Protein AF-0000000080564132 (afdb_homodimer)

Nearest PDB structures (foldseek):
  2y43-assembly1_B  TM=7.444E-01  e=2.238E-03  Homo sapiens
  7l3l-assembly2_C  TM=7.162E-01  e=2.135E-02  Homo sapiens
  9f29-assembly1_B  TM=4.742E-01  e=4.035E-01  Pyrococcus abyssi GE5
  9f2a-assembly1_B  TM=4.318E-01  e=4.320E-01  Pyrococcus abyssi GE5
  6t8h-assembly1_B  TM=4.236E-01  e=2.554E+00  Pyrococcus abyssi

Solvent-accessible surface area (backbone atoms only — not comparable to full-atom values): 11212 Å² total; per-residue (Å²): 136,83,78,76,74,73,75,71,77,74,69,74,76,71,79,69,61,76,74,62,75,62,49,49,52,47,58,67,69,74,50,35,20,82,80,83,65,43,73,54,42,80,63,35,31,28,24,66,80,21,53,66,32,23,50,78,52,47,81,72,44,79,48,34,29,88,88,78,66,40,54,24,65,87,29,39,38,48,62,48,46,48,49,53,53,39,42,49,61,73,58,78,120,138,82,77,73,76,73,77,73,78,74,69,75,74,71,78,71,62,74,75,62,77,63,46,49,52,48,56,67,70,73,50,35,22,81,81,82,67,44,71,53,42,79,63,35,32,27,22,67,81,19,52,66,32,23,50,78,53,48,81,72,44,78,48,34,30,90,89,78,64,42,54,25,65,86,29,39,39,48,64,47,47,49,49,54,55,41,40,49,59,76,60,77,120

Organism: Arabidopsis lyrata subsp. lyrata (NCBI:txid81972)

InterPro domains:
  IPR001841 Zinc finger, RING-type [PS50089] (33-68)
  IPR013083 Zinc finger, RING/FYVE/PHD-type [G3DSA:3.30.40.10] (26-86)
  IPR044286 E3 ubiquitin-protein ligase SINA-like, plant [PTHR46632] (8-86)
  IPR049548 E3 ubiquitin-protein ligase Sina-like, RING finger [PF21362] (33-68)

Structure (mmCIF, N/CA/C/O backbone):
data_AF-0000000080564132-model_v1
#
loop_
_entity.id
_entity.type
_entity.pdbx_description
1 polymer 'RING-type domain-containing protein'
#
loop_
_atom_site.group_PDB
_atom_site.id
_atom_site.type_symbol
_atom_site.label_atom_id
_atom_site.label_alt_id
_atom_site.label_comp_id
_atom_site.label_asym_id
_atom_site.label_entity_id
_atom_site.label_seq_id
_atom_site.pdbx_PDB_ins_code
_atom_site.Cartn_x
_atom_site.Cartn_y
_atom_site.Cartn_z
_atom_site.occupancy
_atom_site.B_iso_or_equiv
_atom_site.auth_seq_id
_atom_site.auth_comp_id
_atom_site.auth_asym_id
_atom_site.auth_atom_id
_atom_site.pdbx_PDB_model_num
ATOM 1 N N . MET A 1 1 ? 58.438 16.844 -4.375 1 31.06 1 MET A N 1
ATOM 2 C CA . MET A 1 1 ? 57.156 17.406 -4.703 1 31.06 1 MET A CA 1
ATOM 3 C C . MET A 1 1 ? 56.062 16.328 -4.656 1 31.06 1 MET A C 1
ATOM 5 O O . MET A 1 1 ? 56 15.469 -5.535 1 31.06 1 MET A O 1
ATOM 9 N N . LYS A 1 2 ? 55.75 15.852 -3.424 1 33.22 2 LYS A N 1
ATOM 10 C CA . LYS A 1 2 ? 54.812 14.852 -2.93 1 33.22 2 LYS A CA 1
ATOM 11 C C . LYS A 1 2 ? 53.375 15.234 -3.281 1 33.22 2 LYS A C 1
ATOM 13 O O . LYS A 1 2 ? 52.906 16.312 -2.932 1 33.22 2 LYS A O 1
ATOM 18 N N . ARG A 1 3 ? 52.938 14.859 -4.523 1 31.8 3 ARG A N 1
ATOM 19 C CA . ARG A 1 3 ? 51.594 14.961 -5.027 1 31.8 3 ARG A CA 1
ATOM 20 C C . ARG A 1 3 ? 50.594 14.242 -4.109 1 31.8 3 ARG A C 1
ATOM 22 O O . ARG A 1 3 ? 50.625 13.008 -4.031 1 31.8 3 ARG A O 1
ATOM 29 N N . SER A 1 4 ? 50.438 14.688 -2.869 1 34.91 4 SER A N 1
ATOM 30 C CA . SER A 1 4 ? 49.344 14.188 -2.012 1 34.91 4 SER A CA 1
ATOM 31 C C . SER A 1 4 ? 48 14.281 -2.705 1 34.91 4 SER A C 1
ATOM 33 O O . SER A 1 4 ? 47.469 15.375 -2.885 1 34.91 4 SER A O 1
ATOM 35 N N . SER A 1 5 ? 47.844 13.594 -3.818 1 33.66 5 SER A N 1
ATOM 36 C CA . SER A 1 5 ? 46.531 13.508 -4.445 1 33.66 5 SER A CA 1
ATOM 37 C C . SER A 1 5 ? 45.469 13.055 -3.447 1 33.66 5 SER A C 1
ATOM 39 O O . SER A 1 5 ? 45.5 11.922 -2.963 1 33.66 5 SER A O 1
ATOM 41 N N . GLU A 1 6 ? 45.125 13.961 -2.537 1 33.22 6 GLU A N 1
ATOM 42 C CA . GLU A 1 6 ? 43.969 13.773 -1.664 1 33.22 6 GLU A CA 1
ATOM 43 C C . GLU A 1 6 ? 42.688 13.5 -2.475 1 33.22 6 GLU A C 1
ATOM 45 O O . GLU A 1 6 ? 42.25 14.352 -3.254 1 33.22 6 GLU A O 1
ATOM 50 N N . ASP A 1 7 ? 42.656 12.398 -3.133 1 37.44 7 ASP A N 1
ATOM 51 C CA . ASP A 1 7 ? 41.406 11.938 -3.744 1 37.44 7 ASP A CA 1
ATOM 52 C C . ASP A 1 7 ? 40.25 12.039 -2.762 1 37.44 7 ASP A C 1
ATOM 54 O O . ASP A 1 7 ? 40.219 11.352 -1.737 1 37.44 7 ASP A O 1
ATOM 58 N N . GLY A 1 8 ? 39.875 13.32 -2.445 1 31.91 8 GLY A N 1
ATOM 59 C CA . GLY A 1 8 ? 38.656 13.594 -1.683 1 31.91 8 GLY A CA 1
ATOM 60 C C . GLY A 1 8 ? 37.438 12.828 -2.191 1 31.91 8 GLY A C 1
ATOM 61 O O . GLY A 1 8 ? 37.062 12.992 -3.346 1 31.91 8 GLY A O 1
ATOM 62 N N . ASN A 1 9 ? 37.312 11.602 -1.873 1 36.25 9 ASN A N 1
ATOM 63 C CA . ASN A 1 9 ? 36.094 10.789 -2.012 1 36.25 9 ASN A CA 1
ATOM 64 C C . ASN A 1 9 ? 34.844 11.578 -1.628 1 36.25 9 ASN A C 1
ATOM 66 O O . ASN A 1 9 ? 34.656 11.914 -0.459 1 36.25 9 ASN A O 1
ATOM 70 N N . THR A 1 10 ? 34.5 12.609 -2.439 1 32.59 10 THR A N 1
ATOM 71 C CA . THR A 1 10 ? 33.281 13.375 -2.311 1 32.59 10 THR A CA 1
ATOM 72 C C . THR A 1 10 ? 32.062 12.438 -2.174 1 32.59 10 THR A C 1
ATOM 74 O O . THR A 1 10 ? 31.719 11.727 -3.117 1 32.59 10 THR A O 1
ATOM 77 N N . GLN A 1 11 ? 32 11.688 -1.114 1 34.09 11 GLN A N 1
ATOM 78 C CA . GLN A 1 11 ? 30.734 11.016 -0.837 1 34.09 11 GLN A CA 1
ATOM 79 C C . GLN A 1 11 ? 29.547 11.945 -1.083 1 34.09 11 GLN A C 1
ATOM 81 O O . GLN A 1 11 ? 29.578 13.117 -0.694 1 34.09 11 GLN A O 1
ATOM 86 N N . SER A 1 12 ? 28.922 11.922 -2.213 1 39.47 12 SER A N 1
ATOM 87 C CA . SER A 1 12 ? 27.703 12.656 -2.551 1 39.47 12 SER A CA 1
ATOM 88 C C . SER A 1 12 ? 26.812 12.836 -1.329 1 39.47 12 SER A C 1
ATOM 90 O O . SER A 1 12 ? 26.594 11.891 -0.563 1 39.47 12 SER A O 1
ATOM 92 N N . PRO A 1 13 ? 26.672 14 -0.624 1 35.44 13 PRO A N 1
ATOM 93 C CA . PRO A 1 13 ? 25.781 14.281 0.5 1 35.44 13 PRO A CA 1
ATOM 94 C C . PRO A 1 13 ? 24.406 13.633 0.336 1 35.44 13 PRO A C 1
ATOM 96 O O . PRO A 1 13 ? 23.812 13.695 -0.743 1 35.44 13 PRO A O 1
ATOM 99 N N . LYS A 1 14 ? 24.219 12.445 0.747 1 37.56 14 LYS A N 1
ATOM 100 C CA . LYS A 1 14 ? 22.812 12.055 0.927 1 37.56 14 LYS A CA 1
ATOM 101 C C . LYS A 1 14 ? 21.969 13.25 1.339 1 37.56 14 LYS A C 1
ATOM 103 O O . LYS A 1 14 ? 22.344 14.023 2.221 1 37.56 14 LYS A O 1
ATOM 108 N N . ARG A 1 15 ? 21.25 13.891 0.372 1 37.75 15 ARG A N 1
ATOM 109 C CA . ARG A 1 15 ? 20.328 14.984 0.67 1 37.75 15 ARG A CA 1
ATOM 110 C C . ARG A 1 15 ? 19.703 14.812 2.055 1 37.75 15 ARG A C 1
ATOM 112 O O . ARG A 1 15 ? 19 13.836 2.309 1 37.75 15 ARG A O 1
ATOM 119 N N . GLN A 1 16 ? 20.391 15.07 3.158 1 37.66 16 GLN A N 1
ATOM 120 C CA . GLN A 1 16 ? 19.75 15.266 4.457 1 37.66 16 GLN A CA 1
ATOM 121 C C . GLN A 1 16 ? 18.406 15.977 4.316 1 37.66 16 GLN A C 1
ATOM 123 O O . GLN A 1 16 ? 18.375 17.188 4.082 1 37.66 16 GLN A O 1
ATOM 128 N N . ARG A 1 17 ? 17.469 15.43 3.473 1 41.09 17 ARG A N 1
ATOM 129 C CA . ARG A 1 17 ? 16.172 16.078 3.615 1 41.09 17 ARG A CA 1
ATOM 130 C C . ARG A 1 17 ? 15.945 16.547 5.051 1 41.09 17 ARG A C 1
ATOM 132 O O . ARG A 1 17 ? 16.219 15.797 5.996 1 41.09 17 ARG A O 1
ATOM 139 N N . THR A 1 18 ? 16.469 17.719 5.445 1 42.16 18 THR A N 1
ATOM 140 C CA . THR A 1 18 ? 15.891 18.281 6.656 1 42.16 18 THR A CA 1
ATOM 141 C C . THR A 1 18 ? 14.477 17.75 6.879 1 42.16 18 THR A C 1
ATOM 143 O O . THR A 1 18 ? 13.57 18.031 6.098 1 42.16 18 THR A O 1
ATOM 146 N N . ARG A 1 19 ? 14.555 16.438 7.121 1 45 19 ARG A N 1
ATOM 147 C CA . ARG A 1 19 ? 13.305 15.695 7.297 1 45 19 ARG A CA 1
ATOM 148 C C . ARG A 1 19 ? 12.32 16.484 8.156 1 45 19 ARG A C 1
ATOM 150 O O . ARG A 1 19 ? 12.391 16.438 9.383 1 45 19 ARG A O 1
ATOM 157 N N . SER A 1 20 ? 12.344 17.844 7.934 1 42.12 20 SER A N 1
ATOM 158 C CA . SER A 1 20 ? 11.297 18.609 8.609 1 42.12 20 SER A CA 1
ATOM 159 C C . SER A 1 20 ? 9.953 17.906 8.523 1 42.12 20 SER A C 1
ATOM 161 O O . SER A 1 20 ? 9.672 17.203 7.543 1 42.12 20 SER A O 1
ATOM 163 N N . GLU A 1 21 ? 9.391 17.422 9.695 1 48.09 21 GLU A N 1
ATOM 164 C CA . GLU A 1 21 ? 8.031 16.953 9.93 1 48.09 21 GLU A CA 1
ATOM 165 C C . GLU A 1 21 ? 7.02 17.75 9.109 1 48.09 21 GLU A C 1
ATOM 167 O O . GLU A 1 21 ? 6.469 18.75 9.586 1 48.09 21 GLU A O 1
ATOM 172 N N . THR A 1 22 ? 7.469 18.438 8.07 1 47.97 22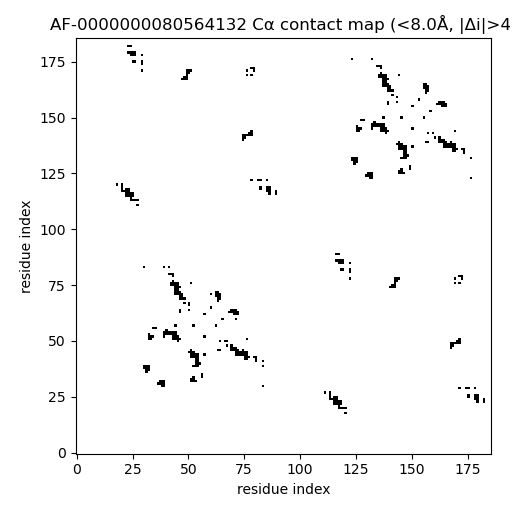 THR A N 1
ATOM 173 C CA . THR A 1 22 ? 6.355 19.172 7.469 1 47.97 22 THR A CA 1
ATOM 174 C C . THR A 1 22 ? 5.211 18.234 7.121 1 47.97 22 THR A C 1
ATOM 176 O O . THR A 1 22 ? 5.441 17.094 6.688 1 47.97 22 THR A O 1
ATOM 179 N N . GLY A 1 23 ? 4.344 18.203 8.125 1 51.06 23 GLY A N 1
ATOM 180 C CA . GLY A 1 23 ? 3.066 17.516 8 1 51.06 23 GLY A CA 1
ATOM 181 C C . GLY A 1 23 ? 2.453 17.656 6.617 1 51.06 23 GLY A C 1
ATOM 182 O O . GLY A 1 23 ? 2.246 18.766 6.125 1 51.06 23 GLY A O 1
ATOM 183 N N . THR A 1 24 ? 2.947 16.859 5.582 1 60.47 24 THR A N 1
ATOM 184 C CA . THR A 1 24 ? 2.195 16.828 4.332 1 60.47 24 THR A CA 1
ATOM 185 C C . THR A 1 24 ? 0.717 16.562 4.594 1 60.47 24 THR A C 1
ATOM 187 O O . THR A 1 24 ? 0.364 15.969 5.621 1 60.47 24 THR A O 1
ATOM 190 N N . LEU A 1 25 ? -0.024 17.391 4.086 1 72.75 25 LEU A N 1
ATOM 191 C CA . LEU A 1 25 ? -1.472 17.25 4.188 1 72.75 25 LEU A CA 1
ATOM 192 C C . LEU A 1 25 ? -1.935 15.961 3.5 1 72.75 25 LEU A C 1
ATOM 194 O O . LEU A 1 25 ? -1.596 15.719 2.34 1 72.75 25 LEU A O 1
ATOM 198 N N . LEU A 1 26 ? -2.188 14.969 4.188 1 81.19 26 LEU A N 1
ATOM 199 C CA . LEU A 1 26 ? -2.73 13.719 3.664 1 81.19 26 LEU A CA 1
ATOM 200 C C . LEU A 1 26 ? -4.254 13.742 3.678 1 81.19 26 LEU A C 1
ATOM 202 O O . LEU A 1 26 ? -4.863 14.227 4.633 1 81.19 26 LEU A O 1
ATOM 206 N N . ASP A 1 27 ? -4.832 13.508 2.527 1 85.44 27 ASP A N 1
ATOM 207 C CA . ASP A 1 27 ? -6.27 13.258 2.514 1 85.44 27 ASP A CA 1
ATOM 208 C C . ASP A 1 27 ? -6.625 12.047 3.373 1 85.44 27 ASP A C 1
ATOM 210 O O . ASP A 1 27 ? -6.258 10.914 3.045 1 85.44 27 ASP A O 1
ATOM 214 N N . LEU A 1 28 ? -7.336 12.258 4.301 1 86.5 28 LEU A N 1
ATOM 215 C CA . LEU A 1 28 ? -7.645 11.219 5.273 1 86.5 28 LEU A CA 1
ATOM 216 C C . LEU A 1 28 ? -8.469 10.102 4.641 1 86.5 28 LEU A C 1
ATOM 218 O O . LEU A 1 28 ? -8.477 8.977 5.129 1 86.5 28 LEU A O 1
ATOM 222 N N . ASP A 1 29 ? -9.094 10.391 3.506 1 92.25 29 ASP A N 1
ATOM 223 C CA . ASP A 1 29 ? -9.922 9.398 2.828 1 92.25 29 ASP A CA 1
ATOM 224 C C . ASP A 1 29 ? -9.078 8.219 2.342 1 92.25 29 ASP A C 1
ATOM 226 O O . ASP A 1 29 ? -9.594 7.113 2.162 1 92.25 29 ASP A O 1
ATOM 230 N N . VAL A 1 30 ? -7.883 8.477 2.127 1 94.88 30 VAL A N 1
ATOM 231 C CA . VAL A 1 30 ? -7.012 7.422 1.62 1 94.88 30 VAL A CA 1
ATOM 232 C C . VAL A 1 30 ? -6.766 6.387 2.717 1 94.88 30 VAL A C 1
ATOM 234 O O . VAL A 1 30 ? -6.301 5.277 2.439 1 94.88 30 VAL A O 1
ATOM 237 N N . LEU A 1 31 ? -7.105 6.773 3.959 1 94.81 31 LEU A N 1
ATOM 238 C CA . LEU A 1 31 ? -6.852 5.891 5.094 1 94.81 31 LEU A CA 1
ATOM 239 C C . LEU A 1 31 ? -8.102 5.105 5.465 1 94.81 31 LEU A C 1
ATOM 241 O O . LEU A 1 31 ? -8.117 4.391 6.469 1 94.81 31 LEU A O 1
ATOM 245 N N . ASP A 1 32 ? -9.156 5.23 4.66 1 97 32 ASP A N 1
ATOM 246 C CA . ASP A 1 32 ? -10.391 4.5 4.922 1 97 32 ASP A CA 1
ATOM 247 C C . ASP A 1 32 ? -10.484 3.25 4.051 1 97 32 ASP A C 1
ATOM 249 O O . ASP A 1 32 ? -10.016 3.246 2.91 1 97 32 ASP A O 1
ATOM 253 N N . CYS A 1 33 ? -11.078 2.201 4.629 1 98.31 33 CYS A N 1
ATOM 254 C CA . CYS A 1 33 ? -11.359 0.978 3.889 1 98.31 33 CYS A CA 1
ATOM 255 C C . CYS A 1 33 ? -12.398 1.226 2.803 1 98.31 33 CYS A C 1
ATOM 257 O O . CYS A 1 33 ? -13.477 1.752 3.08 1 98.31 33 CYS A O 1
ATOM 259 N N . PRO A 1 34 ? -12.125 0.818 1.623 1 98 34 PRO A N 1
ATOM 260 C CA . PRO A 1 34 ? -13.07 1.051 0.53 1 98 34 PRO A CA 1
ATOM 261 C C . PRO A 1 34 ? -14.273 0.115 0.585 1 98 34 PRO A C 1
ATOM 263 O O . PRO A 1 34 ? -15.234 0.294 -0.168 1 98 34 PRO A O 1
ATOM 266 N N . ILE A 1 35 ? -14.273 -0.788 1.386 1 98.19 35 ILE A N 1
ATOM 267 C CA . ILE A 1 35 ? -15.344 -1.778 1.454 1 98.19 35 ILE A CA 1
ATOM 268 C C . ILE A 1 35 ? -16.344 -1.377 2.529 1 98.19 35 ILE A C 1
ATOM 270 O O . ILE A 1 35 ? -17.547 -1.29 2.262 1 98.19 35 ILE A O 1
ATOM 274 N N . CYS A 1 36 ? -15.898 -1.112 3.762 1 97.88 36 CYS A N 1
ATOM 275 C CA . CYS A 1 36 ? -16.797 -0.827 4.871 1 97.88 36 CYS A CA 1
ATOM 276 C C . CYS A 1 36 ? -16.828 0.665 5.18 1 97.88 36 CYS A C 1
ATOM 278 O O . CYS A 1 36 ? -17.656 1.122 5.973 1 97.88 36 CYS A O 1
ATOM 280 N N . TYR A 1 37 ? -15.875 1.442 4.664 1 96.06 37 TYR A N 1
ATOM 281 C CA . TYR A 1 37 ? -15.797 2.896 4.754 1 96.06 37 TYR A CA 1
ATOM 282 C C . TYR A 1 37 ? -15.391 3.336 6.156 1 96.06 37 TYR A C 1
ATOM 284 O O . TYR A 1 37 ? -15.531 4.508 6.512 1 96.06 37 TYR A O 1
ATOM 292 N N . GLU A 1 38 ? -14.914 2.439 6.957 1 96.81 38 GLU A N 1
ATOM 293 C CA . GLU A 1 38 ? -14.289 2.746 8.242 1 96.81 38 GLU A CA 1
ATOM 294 C C . GLU A 1 38 ? -12.789 2.939 8.086 1 96.81 38 GLU A C 1
ATOM 296 O O . GLU A 1 38 ? -12.203 2.553 7.074 1 96.81 38 GLU A O 1
ATOM 301 N N . PRO A 1 39 ? -12.125 3.584 9.109 1 95.69 39 PRO A N 1
ATOM 302 C CA . PRO A 1 39 ? -10.664 3.652 9.055 1 95.69 39 PRO A CA 1
ATOM 303 C C . PRO A 1 39 ? -10.008 2.277 8.906 1 95.69 39 PRO A C 1
ATOM 305 O O . PRO A 1 39 ? -10.422 1.326 9.578 1 95.69 39 PRO A O 1
ATOM 308 N N . LEU A 1 40 ? -9.094 2.234 7.996 1 97.44 40 LEU A N 1
ATOM 309 C CA . LEU A 1 40 ? -8.359 0.987 7.801 1 97.44 40 LEU A CA 1
ATOM 310 C C . LEU A 1 40 ? -7.742 0.511 9.109 1 97.44 40 LEU A C 1
ATOM 312 O O . LEU A 1 40 ? -7.203 1.314 9.875 1 97.44 40 LEU A O 1
ATOM 316 N N . THR A 1 41 ? -7.887 -0.843 9.391 1 97.25 41 THR A N 1
ATOM 317 C CA . THR A 1 41 ? -7.211 -1.467 10.516 1 97.25 41 THR A CA 1
ATOM 318 C C . THR A 1 41 ? -6.293 -2.592 10.047 1 97.25 41 THR A C 1
ATOM 320 O O . THR A 1 41 ? -6.637 -3.334 9.125 1 97.25 41 THR A O 1
ATOM 323 N N . ILE A 1 42 ? -5.191 -2.629 10.602 1 97.69 42 ILE A N 1
ATOM 324 C CA . ILE A 1 42 ? -4.199 -3.641 10.242 1 97.69 42 ILE A CA 1
ATOM 325 C C . ILE A 1 42 ? -4.582 -4.98 10.867 1 97.69 42 ILE A C 1
ATOM 327 O O . ILE A 1 42 ? -5.129 -5.023 11.969 1 97.69 42 ILE A O 1
ATOM 331 N N . PRO A 1 43 ? -4.211 -6.094 10.18 1 98.5 43 PRO A N 1
ATOM 332 C CA . PRO A 1 43 ? -3.5 -6.211 8.906 1 98.5 43 PRO A CA 1
ATOM 333 C C . PRO A 1 43 ? -4.379 -5.867 7.707 1 98.5 43 PRO A C 1
ATOM 335 O O . PRO A 1 43 ? -5.605 -5.973 7.789 1 98.5 43 PRO A O 1
ATOM 338 N N . LEU A 1 44 ? -3.707 -5.348 6.645 1 98.81 44 LEU A N 1
ATOM 339 C CA . LEU A 1 44 ? -4.359 -5.074 5.371 1 98.81 44 LEU A CA 1
ATOM 340 C C . LEU A 1 44 ? -4.039 -6.164 4.352 1 98.81 44 LEU A C 1
ATOM 342 O O . LEU A 1 44 ? -2.896 -6.621 4.266 1 98.81 44 LEU A O 1
ATOM 346 N N . PHE A 1 45 ? -4.992 -6.523 3.594 1 98.69 45 PHE A N 1
ATOM 347 C CA . PHE A 1 45 ? -4.832 -7.547 2.57 1 98.69 45 PHE A CA 1
ATOM 348 C C . PHE A 1 45 ? -5.09 -6.973 1.183 1 98.69 45 PHE A C 1
ATOM 350 O O . PHE A 1 45 ? -5.93 -6.086 1.02 1 98.69 45 PHE A O 1
ATOM 357 N N . GLN A 1 46 ? -4.387 -7.512 0.233 1 98.62 46 GLN A N 1
ATOM 358 C CA . GLN A 1 46 ? -4.418 -6.949 -1.112 1 98.62 46 GLN A CA 1
ATOM 359 C C . GLN A 1 46 ? -4.66 -8.031 -2.158 1 98.62 46 GLN A C 1
ATOM 361 O O . GLN A 1 46 ? -4.07 -9.109 -2.092 1 98.62 46 GLN A O 1
ATOM 366 N N . CYS A 1 47 ? -5.512 -7.719 -3.086 1 98.12 47 CYS A N 1
ATOM 367 C CA . CYS A 1 47 ? -5.762 -8.648 -4.18 1 98.12 47 CYS A CA 1
ATOM 368 C C . CYS A 1 47 ? -4.684 -8.539 -5.25 1 98.12 47 CYS A C 1
ATOM 370 O O . CYS A 1 47 ? -3.812 -7.668 -5.172 1 98.12 47 CYS A O 1
ATOM 372 N N . ASP A 1 48 ? -4.785 -9.352 -6.234 1 97.31 48 ASP A N 1
ATOM 373 C CA . ASP A 1 48 ? -3.76 -9.438 -7.27 1 97.31 48 ASP A CA 1
ATOM 374 C C . ASP A 1 48 ? -3.814 -8.227 -8.195 1 97.31 48 ASP A C 1
ATOM 376 O O . ASP A 1 48 ? -2.895 -8 -8.984 1 97.31 48 ASP A O 1
ATOM 380 N N . ASN A 1 49 ? -4.84 -7.445 -8.07 1 97.56 49 ASN A N 1
ATOM 381 C CA . ASN A 1 49 ? -4.945 -6.234 -8.883 1 97.56 49 ASN A CA 1
ATOM 382 C C . ASN A 1 49 ? -4.641 -4.984 -8.055 1 97.56 49 ASN A C 1
ATOM 384 O O . ASN A 1 49 ? -4.754 -3.865 -8.555 1 97.56 49 ASN A O 1
ATOM 388 N N . GLY A 1 50 ? -4.371 -5.152 -6.766 1 98.12 50 GLY A N 1
ATOM 389 C CA . GLY A 1 50 ? -3.869 -4.039 -5.977 1 98.12 50 GLY A CA 1
ATOM 390 C C . GLY A 1 50 ? -4.914 -3.443 -5.051 1 98.12 50 GLY A C 1
ATOM 391 O O . GLY A 1 50 ? -4.617 -2.537 -4.27 1 98.12 50 GLY A O 1
ATOM 392 N N . HIS A 1 51 ? -6.152 -3.967 -4.969 1 98.5 51 HIS A N 1
ATOM 393 C CA . HIS A 1 51 ? -7.18 -3.449 -4.074 1 98.5 51 HIS A CA 1
ATOM 394 C C . HIS A 1 51 ? -6.996 -3.979 -2.656 1 98.5 51 HIS A C 1
ATOM 396 O O . HIS A 1 51 ? -6.52 -5.102 -2.465 1 98.5 51 HIS A O 1
ATOM 402 N N . VAL A 1 52 ? -7.438 -3.156 -1.691 1 98.75 52 VAL A N 1
ATOM 403 C CA . VAL A 1 52 ? -7.133 -3.562 -0.323 1 98.75 52 VAL A CA 1
ATOM 404 C C . VAL A 1 52 ? -8.43 -3.789 0.448 1 98.75 52 VAL A C 1
ATOM 406 O O . VAL A 1 52 ? -9.484 -3.268 0.072 1 98.75 52 VAL A O 1
ATOM 409 N N . ALA A 1 53 ? -8.336 -4.578 1.44 1 98.69 53 ALA A N 1
ATOM 410 C CA . ALA A 1 53 ? -9.367 -4.816 2.451 1 98.69 53 ALA A CA 1
ATOM 411 C C . ALA A 1 53 ? -8.773 -4.758 3.857 1 98.69 53 ALA A C 1
ATOM 413 O O . ALA A 1 53 ? -7.668 -5.25 4.094 1 98.69 53 ALA A O 1
ATOM 414 N N . CYS A 1 54 ? -9.539 -4.164 4.711 1 98.38 54 CYS A N 1
ATOM 415 C CA . CYS A 1 54 ? -9.102 -4.109 6.102 1 98.38 54 CYS A CA 1
ATOM 416 C C . CYS A 1 54 ? -9.305 -5.453 6.789 1 98.38 54 CYS A C 1
ATOM 418 O O . CYS A 1 54 ? -9.875 -6.375 6.203 1 98.38 54 CYS A O 1
ATOM 420 N N . ARG A 1 55 ? -8.805 -5.441 7.996 1 98.19 55 ARG A N 1
ATOM 421 C CA . ARG A 1 55 ? -8.805 -6.652 8.812 1 98.19 55 ARG A CA 1
ATOM 422 C C . ARG A 1 55 ? -10.227 -7.18 9.008 1 98.19 55 ARG A C 1
ATOM 424 O O . ARG A 1 55 ? -10.438 -8.391 9.07 1 98.19 55 ARG A O 1
ATOM 431 N N . PHE A 1 56 ? -11.227 -6.348 9.039 1 98.19 56 PHE A N 1
ATOM 432 C CA . PHE A 1 56 ? -12.594 -6.754 9.336 1 98.19 56 PHE A CA 1
ATOM 433 C C . PHE A 1 56 ? -13.312 -7.195 8.062 1 98.19 56 PHE A C 1
ATOM 435 O O . PHE A 1 56 ? -14.133 -8.117 8.102 1 98.19 56 PHE A O 1
ATOM 442 N N . CYS A 1 57 ? -13.023 -6.648 6.977 1 98.5 57 CYS A N 1
ATOM 443 C CA . CYS A 1 57 ? -13.711 -6.941 5.723 1 98.5 57 CYS A CA 1
ATOM 444 C C . CYS A 1 57 ? -13.125 -8.188 5.062 1 98.5 57 CYS A C 1
ATOM 446 O O . CYS A 1 57 ? -13.859 -8.961 4.441 1 98.5 57 CYS A O 1
ATOM 448 N N . TRP A 1 58 ? -11.844 -8.445 5.172 1 98.56 58 TRP A N 1
ATOM 449 C CA . TRP A 1 58 ? -11.125 -9.492 4.453 1 98.56 58 TRP A CA 1
ATOM 450 C C . TRP A 1 58 ? -11.766 -10.852 4.699 1 98.56 58 TRP A C 1
ATOM 452 O O . TRP A 1 58 ? -12.023 -11.602 3.758 1 98.56 58 TRP A O 1
ATOM 462 N N . PRO A 1 59 ? -12.078 -11.234 5.969 1 98.25 59 PRO A N 1
ATOM 463 C CA . PRO A 1 59 ? -12.641 -12.57 6.207 1 98.25 59 PRO A CA 1
ATOM 464 C C . PRO A 1 59 ? -14.008 -12.75 5.555 1 98.25 59 PRO A C 1
ATOM 466 O O . PRO A 1 59 ? -14.469 -13.883 5.391 1 98.25 59 PRO A O 1
ATOM 469 N N . LYS A 1 60 ? -14.648 -11.719 5.133 1 98 60 LYS A N 1
ATOM 470 C CA . LYS A 1 60 ? -16 -11.781 4.605 1 98 60 LYS A CA 1
ATOM 471 C C . LYS A 1 60 ? -16 -11.906 3.086 1 98 60 LYS A C 1
ATOM 473 O O . LYS A 1 60 ? -17.047 -12.125 2.473 1 98 60 LYS A O 1
ATOM 478 N N . LEU A 1 61 ? -14.914 -11.773 2.365 1 97.5 61 LEU A N 1
ATOM 479 C CA . LEU A 1 61 ? -14.82 -11.617 0.918 1 97.5 61 LEU A CA 1
ATOM 480 C C . LEU A 1 61 ? -14.828 -12.969 0.224 1 97.5 61 LEU A C 1
ATOM 482 O O . LEU A 1 61 ? -15.102 -13.062 -0.976 1 97.5 61 LEU A O 1
ATOM 486 N N . GLY A 1 62 ? -14.625 -14.039 0.859 1 94.31 62 GLY A N 1
ATOM 487 C CA . GLY A 1 62 ? -14.594 -15.344 0.222 1 94.31 62 GLY A CA 1
ATOM 488 C C . GLY A 1 62 ? -13.453 -15.492 -0.77 1 94.31 62 GLY A C 1
ATOM 489 O O . GLY A 1 62 ? -13.625 -16.078 -1.84 1 94.31 62 GLY A O 1
ATOM 490 N N . LYS A 1 63 ? -12.336 -14.766 -0.581 1 95.25 63 LYS A N 1
ATOM 491 C CA . LYS A 1 63 ? -11.094 -14.867 -1.343 1 95.25 63 LYS A CA 1
ATOM 492 C C . LYS A 1 63 ? -11.211 -14.148 -2.684 1 95.25 63 LYS A C 1
ATOM 494 O O . LYS A 1 63 ? -10.359 -14.312 -3.561 1 95.25 63 LYS A O 1
ATOM 499 N N . LYS A 1 64 ? -12.281 -13.453 -2.854 1 98 64 LYS A N 1
ATOM 500 C CA . LYS A 1 64 ? -12.484 -12.703 -4.09 1 98 64 LYS A CA 1
ATOM 501 C C . LYS A 1 64 ? -12.641 -11.211 -3.814 1 98 64 LYS A C 1
ATOM 503 O O . LYS A 1 64 ? -13.398 -10.812 -2.93 1 98 64 LYS A O 1
ATOM 508 N N . CYS A 1 65 ? -11.875 -10.445 -4.52 1 98.38 65 CYS A N 1
ATOM 509 C CA . CYS A 1 65 ? -11.945 -9 -4.383 1 98.38 65 CYS A CA 1
ATOM 510 C C . CYS A 1 65 ? -13.234 -8.453 -4.988 1 98.38 65 CYS A C 1
ATOM 512 O O . CYS A 1 65 ? -13.523 -8.688 -6.164 1 98.38 65 CYS A O 1
ATOM 514 N N . PRO A 1 66 ? -14.031 -7.723 -4.262 1 97.94 66 PRO A N 1
ATOM 515 C CA . PRO A 1 66 ? -15.289 -7.207 -4.801 1 97.94 66 PRO A CA 1
ATOM 516 C C . PRO A 1 66 ? -15.078 -6.129 -5.859 1 97.94 66 PRO A C 1
ATOM 518 O O . PRO A 1 66 ? -15.969 -5.8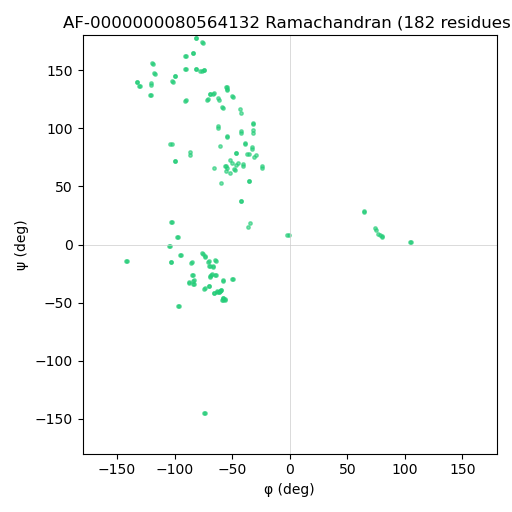83 -6.68 1 97.94 66 PRO A O 1
ATOM 521 N N . ALA A 1 67 ? -13.844 -5.52 -5.891 1 98 67 ALA A N 1
ATOM 522 C CA . ALA A 1 67 ? -13.609 -4.398 -6.797 1 98 67 ALA A CA 1
ATOM 523 C C . ALA A 1 67 ? -13.227 -4.891 -8.188 1 98 67 ALA A C 1
ATOM 525 O O . ALA A 1 67 ? -13.516 -4.227 -9.188 1 98 67 ALA A O 1
ATOM 526 N N . CYS A 1 68 ? -12.633 -6.105 -8.336 1 97.94 68 CYS A N 1
ATOM 527 C CA . CYS A 1 68 ? -12.07 -6.508 -9.617 1 97.94 68 CYS A CA 1
ATOM 528 C C . CYS A 1 68 ? -12.32 -7.988 -9.883 1 97.94 68 CYS A C 1
ATOM 530 O O . CYS A 1 68 ? -11.984 -8.5 -10.961 1 97.94 68 CYS A O 1
ATOM 532 N N . VAL A 1 69 ? -12.711 -8.719 -8.898 1 98.06 69 VAL A N 1
ATOM 533 C CA . VAL A 1 69 ? -13.148 -10.109 -8.945 1 98.06 69 VAL A CA 1
ATOM 534 C C . VAL A 1 69 ? -11.93 -11.031 -9 1 98.06 69 VAL A C 1
ATOM 536 O O . VAL A 1 69 ? -12.07 -12.25 -9.141 1 98.06 69 VAL A O 1
ATOM 539 N N . LEU A 1 70 ? -10.719 -10.586 -8.875 1 97.81 70 LEU A N 1
ATOM 540 C CA . LEU A 1 70 ? -9.508 -11.391 -8.812 1 97.81 70 LEU A CA 1
ATOM 541 C C . LEU A 1 70 ? -9.258 -11.891 -7.391 1 97.81 70 LEU A C 1
ATOM 543 O O . LEU A 1 70 ? -9.859 -11.391 -6.438 1 97.81 70 LEU A O 1
ATOM 547 N N . PRO A 1 71 ? -8.383 -12.883 -7.246 1 97.25 71 PRO A N 1
ATOM 548 C CA . PRO A 1 71 ? -8.117 -13.445 -5.918 1 97.25 71 PRO A CA 1
ATOM 549 C C . PRO A 1 71 ? -7.539 -12.414 -4.949 1 97.25 71 PRO A C 1
ATOM 551 O O . PRO A 1 71 ? -6.648 -11.648 -5.316 1 97.25 71 PRO A O 1
ATOM 554 N N . ILE A 1 72 ? -8.289 -12.336 -3.846 1 97.12 72 ILE A N 1
ATOM 555 C CA . ILE A 1 72 ? -7.695 -11.656 -2.701 1 97.12 72 ILE A CA 1
ATOM 556 C C . ILE A 1 72 ? -7.199 -12.688 -1.688 1 97.12 72 ILE A C 1
ATOM 558 O O . ILE A 1 72 ? -8 -13.344 -1.02 1 97.12 72 ILE A O 1
ATOM 562 N N . GLY A 1 73 ? -6.008 -13.188 -1.812 1 94.19 73 GLY A N 1
ATOM 563 C CA . GLY A 1 73 ? -5.391 -14.133 -0.896 1 94.19 73 GLY A CA 1
ATOM 564 C C . GLY A 1 73 ? -4.965 -13.5 0.417 1 94.19 73 GLY A C 1
ATOM 565 O O . GLY A 1 73 ? -5.711 -12.719 1.003 1 94.19 73 GLY A O 1
ATOM 566 N N . ASN A 1 74 ? -3.873 -13.984 0.937 1 95.56 74 ASN A N 1
ATOM 567 C CA . ASN A 1 74 ? -3.359 -13.523 2.219 1 95.56 74 ASN A CA 1
ATOM 568 C C . ASN A 1 74 ? -2.176 -12.57 2.037 1 95.56 74 ASN A C 1
ATOM 570 O O . ASN A 1 74 ? -1.399 -12.359 2.969 1 95.56 74 ASN A O 1
ATOM 574 N N . LYS A 1 75 ? -2.029 -12 0.882 1 97.06 75 LYS A N 1
ATOM 575 C CA . LYS A 1 75 ? -0.956 -11.039 0.655 1 97.06 75 LYS A CA 1
ATOM 576 C C . LYS A 1 75 ? -1.205 -9.75 1.423 1 97.06 75 LYS A C 1
ATOM 578 O O . LYS A 1 75 ? -2.297 -9.18 1.354 1 97.06 75 LYS A O 1
ATOM 583 N N . ARG A 1 76 ? -0.229 -9.352 2.121 1 97.94 76 ARG A N 1
ATOM 584 C CA . ARG A 1 76 ? -0.364 -8.164 2.955 1 97.94 76 ARG A CA 1
ATOM 585 C C . ARG A 1 76 ? 0.03 -6.906 2.186 1 97.94 76 ARG A C 1
ATOM 587 O O . ARG A 1 76 ? 0.861 -6.965 1.277 1 97.94 76 ARG A O 1
ATOM 594 N N . CYS A 1 77 ? -0.535 -5.777 2.512 1 98.56 77 CYS A N 1
ATOM 595 C CA . CYS A 1 77 ? -0.128 -4.469 2.016 1 98.56 77 CYS A CA 1
ATOM 596 C C . CYS A 1 77 ? 0.746 -3.746 3.035 1 98.56 77 CYS A C 1
ATOM 598 O O . CYS A 1 77 ? 0.312 -2.771 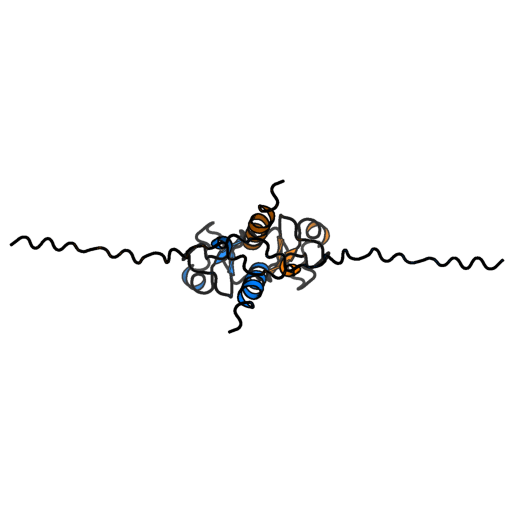3.65 1 98.56 77 CYS A O 1
ATOM 600 N N . ILE A 1 78 ? 1.942 -4.219 3.17 1 98.56 78 ILE A N 1
ATOM 601 C CA . ILE A 1 78 ? 2.865 -3.811 4.223 1 98.56 78 ILE A CA 1
ATOM 602 C C . ILE A 1 78 ? 3.141 -2.312 4.113 1 98.56 78 ILE A C 1
ATOM 604 O O . ILE A 1 78 ? 3.217 -1.614 5.125 1 98.56 78 ILE A O 1
ATOM 608 N N . ALA A 1 79 ? 3.285 -1.873 2.854 1 98.44 79 ALA A N 1
ATOM 609 C CA . ALA A 1 79 ? 3.574 -0.455 2.654 1 98.44 79 ALA A CA 1
ATOM 610 C C . ALA A 1 79 ? 2.484 0.418 3.268 1 98.44 79 ALA A C 1
ATOM 612 O O . ALA A 1 79 ? 2.775 1.351 4.02 1 98.44 79 ALA A O 1
ATOM 613 N N . MET A 1 80 ? 1.247 0.088 3.043 1 98.06 80 MET A N 1
ATOM 614 C CA . MET A 1 80 ? 0.131 0.856 3.586 1 98.06 80 MET A CA 1
ATOM 615 C C . MET A 1 80 ? 0.034 0.681 5.098 1 98.06 80 MET A C 1
ATOM 617 O O . MET A 1 80 ? -0.309 1.622 5.816 1 98.06 80 MET A O 1
ATOM 621 N N . GLU A 1 81 ? 0.333 -0.471 5.57 1 97.81 81 GLU A N 1
ATOM 622 C CA . GLU A 1 81 ? 0.36 -0.69 7.016 1 97.81 81 GLU A CA 1
ATOM 623 C C . GLU A 1 81 ? 1.373 0.227 7.695 1 97.81 81 GLU A C 1
ATOM 625 O O . GLU A 1 81 ? 1.127 0.727 8.797 1 97.81 81 GLU A O 1
ATOM 630 N N . SER A 1 82 ? 2.494 0.413 7.059 1 96.56 82 SER A N 1
ATOM 631 C CA . SER A 1 82 ? 3.512 1.299 7.617 1 96.56 82 SER A CA 1
ATOM 632 C C . SER A 1 82 ? 3.006 2.734 7.707 1 96.56 82 SER A C 1
ATOM 634 O O . SER A 1 82 ? 3.328 3.453 8.656 1 96.56 82 SER A O 1
ATOM 636 N N . VAL A 1 83 ? 2.309 3.113 6.691 1 94.88 83 VAL A N 1
ATOM 637 C CA . VAL A 1 83 ? 1.705 4.441 6.699 1 94.88 83 VAL A CA 1
ATOM 638 C C . VAL A 1 83 ? 0.774 4.574 7.902 1 94.88 83 VAL A C 1
ATOM 640 O O . VAL A 1 83 ? 0.851 5.555 8.648 1 94.88 83 VAL A O 1
ATOM 643 N N . LEU A 1 84 ? -0.081 3.605 8.125 1 94.38 84 LEU A N 1
ATOM 644 C CA . LEU A 1 84 ? -1.044 3.633 9.227 1 94.38 84 LEU A CA 1
ATOM 645 C C . LEU A 1 84 ? -0.333 3.688 10.57 1 94.38 84 LEU A C 1
ATOM 647 O O . LEU A 1 84 ? -0.74 4.434 11.461 1 94.38 84 LEU A O 1
ATOM 651 N N . LYS A 1 85 ? 0.709 2.973 10.719 1 92.94 85 LYS A N 1
ATOM 652 C CA . LYS A 1 85 ? 1.476 2.953 11.961 1 92.94 85 LYS A CA 1
ATOM 653 C C . LYS A 1 85 ? 2.127 4.309 12.227 1 92.94 85 LYS A C 1
ATOM 655 O O . LYS A 1 85 ? 2.188 4.762 13.375 1 92.94 85 LYS A O 1
ATOM 660 N N . SER A 1 86 ? 2.645 4.871 11.172 1 89.75 86 SER A N 1
ATOM 661 C CA . SER A 1 86 ? 3.332 6.152 11.289 1 89.75 86 SER A CA 1
ATOM 662 C C . SER A 1 86 ? 2.354 7.277 11.609 1 89.75 86 SER A C 1
ATOM 664 O O . SER A 1 86 ? 2.725 8.273 12.242 1 89.75 86 SER A O 1
ATOM 666 N N . SER A 1 87 ? 1.147 7.113 11.188 1 84.12 87 SER A N 1
ATOM 667 C CA . SER A 1 87 ? 0.142 8.156 11.383 1 84.12 87 SER A CA 1
ATOM 668 C C . SER A 1 87 ? -0.485 8.07 12.766 1 84.12 87 SER A C 1
ATOM 670 O O . SER A 1 87 ? -0.981 9.07 13.297 1 84.12 87 SER A O 1
ATOM 672 N N . ALA A 1 88 ? -0.598 6.844 13.367 1 74.81 88 ALA A N 1
ATOM 673 C CA . ALA A 1 88 ? -1.209 6.621 14.672 1 74.81 88 ALA A CA 1
ATOM 674 C C . ALA A 1 88 ? -0.292 7.098 15.797 1 74.81 88 ALA A C 1
ATOM 676 O O . ALA A 1 88 ? -0.756 7.406 16.891 1 74.81 88 ALA A O 1
ATOM 677 N N . GLY A 1 89 ? 1.042 6.918 15.719 1 60.44 89 GLY A N 1
ATOM 678 C CA . GLY A 1 89 ? 1.967 7.258 16.797 1 60.44 89 GLY A CA 1
ATOM 679 C C . GLY A 1 89 ? 1.761 8.656 17.344 1 60.44 89 GLY A C 1
ATOM 680 O O . GLY A 1 89 ? 2.189 8.961 18.453 1 60.44 89 GLY A O 1
ATOM 681 N N . VAL A 1 90 ? 1.329 9.547 16.641 1 49.31 90 VAL A N 1
ATOM 682 C CA . VAL A 1 90 ? 1.268 10.867 17.266 1 49.31 90 VAL A CA 1
ATOM 683 C C . VAL A 1 90 ? 0.21 10.875 18.359 1 49.31 90 VAL A C 1
ATOM 685 O O . VAL A 1 90 ? 0.093 11.852 19.109 1 49.31 90 VAL A O 1
ATOM 688 N N . TRP A 1 91 ? -0.767 10.008 18.219 1 46.31 91 TRP A N 1
ATOM 689 C CA . TRP A 1 91 ? -1.682 10.102 19.359 1 46.31 91 TRP A CA 1
ATOM 690 C C . TRP A 1 91 ? -1.212 9.234 20.516 1 46.31 91 TRP A C 1
ATOM 692 O O . TRP A 1 91 ? -0.845 8.07 20.312 1 46.31 91 TRP A O 1
ATOM 702 N N . GLY A 1 92 ? -0.136 9.703 21.312 1 41.28 92 GLY A N 1
ATOM 703 C CA . GLY A 1 92 ? 0.369 9.359 22.625 1 41.28 92 GLY A CA 1
ATOM 704 C C . GLY A 1 92 ? -0.435 8.273 23.312 1 41.28 92 GLY A C 1
ATOM 705 O O . GLY A 1 92 ? -0.309 8.062 24.516 1 41.28 92 GLY A O 1
ATOM 706 N N . VAL A 1 93 ? -1.44 7.488 22.859 1 34.72 93 VAL A N 1
ATOM 707 C CA . VAL A 1 93 ? -1.892 6.613 23.938 1 34.72 93 VAL A CA 1
ATOM 708 C C . VAL A 1 93 ? -0.937 5.43 24.078 1 34.72 93 VAL A C 1
ATOM 710 O O . VAL A 1 93 ? -0.336 4.992 23.094 1 34.72 93 VAL A O 1
ATOM 713 N N . MET B 1 1 ? -57.625 9.086 14.82 1 30.89 1 MET B N 1
ATOM 714 C CA . MET B 1 1 ? -56.344 8.922 15.523 1 30.89 1 MET B CA 1
ATOM 715 C C . MET B 1 1 ? -55.281 8.352 14.594 1 30.89 1 MET B C 1
ATOM 717 O O . MET B 1 1 ? -55.438 7.246 14.07 1 30.89 1 MET B O 1
ATOM 721 N N . LYS B 1 2 ? -54.5 9.297 13.867 1 31.73 2 LYS B N 1
ATOM 722 C CA . LYS B 1 2 ? -53.5 9.312 12.82 1 31.73 2 LYS B CA 1
ATOM 723 C C . LYS B 1 2 ? -52.219 8.656 13.289 1 31.73 2 LYS B C 1
ATOM 725 O O . LYS B 1 2 ? -51.531 9.172 14.172 1 31.73 2 LYS B O 1
ATOM 730 N N . ARG B 1 3 ? -52.25 7.367 13.547 1 32.31 3 ARG B N 1
ATOM 731 C CA . ARG B 1 3 ? -51 6.684 13.914 1 32.31 3 ARG B CA 1
ATOM 732 C C . ARG B 1 3 ? -49.969 6.801 12.812 1 32.31 3 ARG B C 1
ATOM 734 O O . ARG B 1 3 ? -49.969 6.023 11.852 1 32.31 3 ARG B O 1
ATOM 741 N N . SER B 1 4 ? -49.656 8.031 12.312 1 33.66 4 SER B N 1
ATOM 742 C CA . SER B 1 4 ? -48.531 8.133 11.391 1 33.66 4 SER B CA 1
ATOM 743 C C . SER B 1 4 ? -47.25 7.562 12.008 1 33.66 4 SER B C 1
ATOM 745 O O . SER B 1 4 ? -46.719 8.117 12.969 1 33.66 4 SER B O 1
ATOM 747 N N . SER B 1 5 ? -47.188 6.285 12.234 1 33.53 5 SER B N 1
ATOM 748 C CA . SER B 1 5 ? -45.938 5.633 12.602 1 33.53 5 SER B CA 1
ATOM 749 C C . SER B 1 5 ? -44.812 6.008 11.641 1 33.53 5 SER B C 1
ATOM 751 O O . SER B 1 5 ? -44.844 5.598 10.477 1 33.53 5 SER B O 1
ATOM 753 N N . GLU B 1 6 ? -44.375 7.266 11.727 1 32.94 6 GLU B N 1
ATOM 754 C CA . GLU B 1 6 ? -43.156 7.688 11.039 1 32.94 6 GLU B CA 1
ATOM 755 C C . GLU B 1 6 ? -41.969 6.824 11.453 1 32.94 6 GLU B C 1
ATOM 757 O O . GLU B 1 6 ? -41.594 6.789 12.625 1 32.94 6 GLU B O 1
ATOM 762 N N . ASP B 1 7 ? -42 5.574 11.07 1 37.47 7 ASP B N 1
ATOM 763 C CA . ASP B 1 7 ? -40.781 4.77 11.164 1 37.47 7 ASP B CA 1
ATOM 764 C C . ASP B 1 7 ? -39.594 5.539 10.656 1 37.47 7 ASP B C 1
ATOM 766 O O . ASP B 1 7 ? -39.5 5.879 9.477 1 37.47 7 ASP B O 1
ATOM 770 N N . GLY B 1 8 ? -39.188 6.57 11.445 1 31.61 8 GLY B N 1
ATOM 771 C CA . GLY B 1 8 ? -37.906 7.277 11.227 1 31.61 8 GLY B CA 1
ATOM 772 C C . GLY B 1 8 ? -36.75 6.344 11.016 1 31.61 8 GLY B C 1
ATOM 773 O O . GLY B 1 8 ? -36.406 5.547 11.891 1 31.61 8 GLY B O 1
ATOM 774 N N . ASN B 1 9 ? -36.562 5.781 9.867 1 36.16 9 ASN B N 1
ATOM 775 C CA . ASN B 1 9 ? -35.375 5.129 9.383 1 36.16 9 ASN B CA 1
ATOM 776 C C . ASN B 1 9 ? -34.125 5.898 9.797 1 36.16 9 ASN B C 1
ATOM 778 O O . ASN B 1 9 ? -33.875 7.02 9.336 1 36.16 9 ASN B O 1
ATOM 782 N N . THR B 1 10 ? -33.812 5.895 11.094 1 32.28 10 THR B N 1
ATOM 783 C CA . THR B 1 10 ? -32.562 6.438 11.648 1 32.28 10 THR B CA 1
ATOM 784 C C . THR B 1 10 ? -31.359 5.957 10.859 1 32.28 10 THR B C 1
ATOM 786 O O . THR B 1 10 ? -31.031 4.77 10.883 1 32.28 10 THR B O 1
ATOM 789 N N . GLN B 1 11 ? -31.266 6.324 9.617 1 34.34 11 GLN B N 1
ATOM 790 C CA . GLN B 1 11 ? -29.969 6.105 8.953 1 34.34 11 GLN B CA 1
ATOM 791 C C . GLN B 1 11 ? -28.812 6.477 9.875 1 34.34 11 GLN B C 1
ATOM 793 O O . GLN B 1 11 ? -28.859 7.492 10.562 1 34.34 11 GLN B O 1
ATOM 798 N N . SER B 1 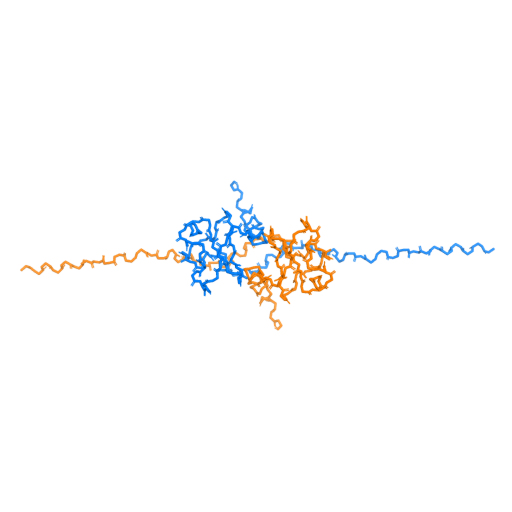12 ? -28.188 5.566 10.555 1 39.38 12 SER B N 1
ATOM 799 C CA . SER B 1 12 ? -27 5.742 11.359 1 39.38 12 SER B CA 1
ATOM 800 C C . SER B 1 12 ? -26.094 6.832 10.789 1 39.38 12 SER B C 1
ATOM 802 O O . SER B 1 12 ? -25.859 6.879 9.578 1 39.38 12 SER B O 1
ATOM 804 N N . PRO B 1 13 ? -25.969 8.078 11.297 1 35.59 13 PRO B N 1
ATOM 805 C CA . PRO B 1 13 ? -25.078 9.156 10.867 1 35.59 13 PRO B CA 1
ATOM 806 C C . PRO B 1 13 ? -23.688 8.641 10.469 1 35.59 13 PRO B C 1
ATOM 808 O O . PRO B 1 13 ? -23.094 7.836 11.188 1 35.59 13 PRO B O 1
ATOM 811 N N . LYS B 1 14 ? -23.484 8.242 9.273 1 38.12 14 LYS B N 1
ATOM 812 C CA . LYS B 1 14 ? -22.078 8.172 8.875 1 38.12 14 LYS B CA 1
ATOM 813 C C . LYS B 1 14 ? -21.25 9.242 9.586 1 38.12 14 LYS B C 1
ATOM 815 O O . LYS B 1 14 ? -21.656 10.406 9.633 1 38.12 14 LYS B O 1
ATOM 820 N N . ARG B 1 15 ? -20.578 8.906 10.734 1 38.19 15 ARG B N 1
ATOM 821 C CA . ARG B 1 15 ? -19.688 9.82 11.43 1 38.19 15 ARG B CA 1
ATOM 822 C C . ARG B 1 15 ? -19.047 10.805 10.461 1 38.19 15 ARG B C 1
ATOM 824 O O . ARG B 1 15 ? -18.297 10.398 9.562 1 38.19 15 ARG B O 1
ATOM 831 N N . GLN B 1 16 ? -19.703 11.828 9.977 1 38.44 16 GLN B N 1
ATOM 832 C CA . GLN B 1 16 ? -19.062 12.969 9.336 1 38.44 16 GLN B CA 1
ATOM 833 C C . GLN B 1 16 ? -17.734 13.297 10.008 1 38.44 16 GLN B C 1
ATOM 835 O O . GLN B 1 16 ? -17.703 13.852 11.109 1 38.44 16 GLN B O 1
ATOM 840 N N . ARG B 1 17 ? -16.781 12.312 10.125 1 41.84 17 ARG B N 1
ATOM 841 C CA . ARG B 1 17 ? -15.492 12.812 10.57 1 41.84 17 ARG B CA 1
ATOM 842 C C . ARG 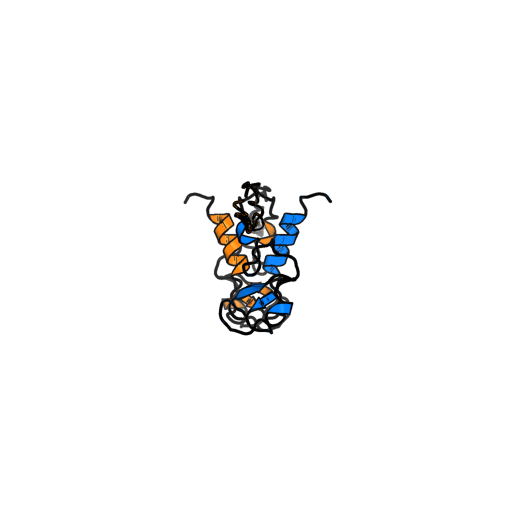B 1 17 ? -15.242 14.227 10.055 1 41.84 17 ARG B C 1
ATOM 844 O O . ARG B 1 17 ? -15.5 14.516 8.883 1 41.84 17 ARG B O 1
ATOM 851 N N . THR B 1 18 ? -15.758 15.242 10.758 1 42.53 18 THR B N 1
ATOM 852 C CA . THR B 1 18 ? -15.164 16.547 10.453 1 42.53 18 THR B CA 1
ATOM 853 C C . THR B 1 18 ? -13.758 16.375 9.891 1 42.53 18 THR B C 1
ATOM 855 O O . THR B 1 18 ? -12.852 15.914 10.594 1 42.53 18 THR B O 1
ATOM 858 N N . ARG B 1 19 ? -13.844 15.789 8.695 1 45.06 19 ARG B N 1
ATOM 859 C CA . ARG B 1 19 ? -12.602 15.477 7.996 1 45.06 19 ARG B CA 1
ATOM 860 C C . ARG B 1 19 ? -11.602 16.625 8.102 1 45.06 19 ARG B C 1
ATOM 862 O O . ARG B 1 19 ? -11.656 17.578 7.324 1 45.06 19 ARG B O 1
ATOM 869 N N . SER B 1 20 ? -11.617 17.266 9.328 1 42.25 20 SER B N 1
ATOM 870 C CA . SER B 1 20 ? -10.57 18.266 9.531 1 42.25 20 SER B CA 1
ATOM 871 C C . SER B 1 20 ? -9.227 17.766 9.023 1 42.25 20 SER B C 1
ATOM 873 O O . SER B 1 20 ? -8.953 16.562 9.039 1 42.25 20 SER B O 1
ATOM 875 N N . GLU B 1 21 ? -8.617 18.438 7.961 1 48 21 GLU B N 1
ATOM 876 C CA . GLU B 1 21 ? -7.254 18.344 7.441 1 48 21 GLU B CA 1
ATOM 877 C C . GLU B 1 21 ? -6.242 18.141 8.562 1 48 21 GLU B C 1
ATOM 879 O O . GLU B 1 21 ? -5.625 19.109 9.031 1 48 21 GLU B O 1
ATOM 884 N N . THR B 1 22 ? -6.672 17.781 9.75 1 48.19 22 THR B N 1
ATOM 885 C CA . THR B 1 22 ? -5.551 17.734 10.68 1 48.19 22 THR B CA 1
ATOM 886 C C . THR B 1 22 ? -4.434 16.844 10.148 1 48.19 22 THR B C 1
ATOM 888 O O . THR B 1 22 ? -4.699 15.805 9.539 1 48.19 22 THR B O 1
ATOM 891 N N . GLY B 1 23 ? -3.57 17.594 9.469 1 51.38 23 GLY B N 1
ATOM 892 C CA . GLY B 1 23 ? -2.311 17.047 8.992 1 51.38 23 GLY B CA 1
ATOM 893 C C . GLY B 1 23 ? -1.699 16.031 9.945 1 51.38 23 GLY B C 1
ATOM 894 O O . GLY B 1 23 ? -1.469 16.344 11.117 1 51.38 23 GLY B O 1
ATOM 895 N N . THR B 1 24 ? -2.195 14.734 9.992 1 60.47 24 THR B N 1
ATOM 896 C CA . THR B 1 24 ? -1.442 13.734 10.75 1 60.47 24 THR B CA 1
ATOM 897 C C . THR B 1 24 ? 0.03 13.75 10.344 1 60.47 24 THR B C 1
ATOM 899 O O . THR B 1 24 ? 0.374 14.188 9.242 1 60.47 24 THR B O 1
ATOM 902 N N . LEU B 1 25 ? 0.795 13.859 11.312 1 73.12 25 LEU B N 1
ATOM 903 C CA . LEU B 1 25 ? 2.24 13.828 11.117 1 73.12 25 LEU B CA 1
ATOM 904 C C . LEU B 1 25 ? 2.684 12.492 10.539 1 73.12 25 LEU B C 1
ATOM 906 O O . LEU B 1 25 ? 2.324 11.438 11.055 1 73.12 25 LEU B O 1
ATOM 910 N N . LEU B 1 26 ? 2.949 12.406 9.344 1 81.25 26 LEU B N 1
ATOM 911 C CA . LEU B 1 26 ? 3.469 11.211 8.68 1 81.25 26 LEU B CA 1
ATOM 912 C C . LEU B 1 26 ? 4.996 11.211 8.68 1 81.25 26 LEU B C 1
ATOM 914 O O . LEU B 1 26 ? 5.621 12.258 8.477 1 81.25 26 LEU B O 1
ATOM 918 N N . ASP B 1 27 ? 5.543 10.148 9.234 1 85.81 27 ASP B N 1
ATOM 919 C CA . ASP B 1 27 ? 6.977 9.961 9.031 1 85.81 27 ASP B CA 1
ATOM 920 C C . ASP B 1 27 ? 7.32 9.891 7.543 1 85.81 27 ASP B C 1
ATOM 922 O O . ASP B 1 27 ? 6.938 8.938 6.859 1 85.81 27 ASP B O 1
ATOM 926 N N . LEU B 1 28 ? 8.039 10.75 7.109 1 86.62 28 LEU B N 1
ATOM 927 C CA . LEU B 1 28 ? 8.328 10.875 5.688 1 86.62 28 LEU B CA 1
ATOM 928 C C . LEU B 1 28 ? 9.141 9.688 5.191 1 86.62 28 LEU B C 1
ATOM 930 O O . LEU B 1 28 ? 9.133 9.383 3.994 1 86.62 28 LEU B O 1
ATOM 934 N N . ASP B 1 29 ? 9.773 8.969 6.109 1 92.25 29 ASP B N 1
ATOM 935 C CA . ASP B 1 29 ? 10.586 7.816 5.73 1 92.25 29 ASP B CA 1
ATOM 936 C C . ASP B 1 29 ? 9.727 6.719 5.102 1 92.25 29 ASP B C 1
ATOM 938 O O . ASP B 1 29 ? 10.234 5.895 4.336 1 92.25 29 ASP B O 1
ATOM 942 N N . VAL B 1 30 ? 8.531 6.703 5.438 1 94.94 30 VAL B N 1
ATOM 943 C CA . VAL B 1 30 ? 7.648 5.668 4.918 1 94.94 30 VAL B CA 1
ATOM 944 C C . VAL B 1 30 ? 7.391 5.902 3.432 1 94.94 30 VAL B C 1
ATOM 946 O O . VAL B 1 30 ? 6.914 5.012 2.729 1 94.94 30 VAL B O 1
ATOM 949 N N . LEU B 1 31 ? 7.746 7.121 2.975 1 94.81 31 LEU B N 1
ATOM 950 C CA . LEU B 1 31 ? 7.484 7.484 1.586 1 94.81 31 LEU B CA 1
ATOM 951 C C . LEU B 1 31 ? 8.734 7.281 0.729 1 94.81 31 LEU B C 1
ATOM 953 O O . LEU B 1 31 ? 8.742 7.641 -0.451 1 94.81 31 LEU B O 1
ATOM 957 N N . ASP B 1 32 ? 9.773 6.707 1.317 1 97.06 32 ASP B N 1
ATOM 958 C CA . ASP B 1 32 ? 11 6.457 0.571 1 97.06 32 ASP B CA 1
ATOM 959 C C . ASP B 1 32 ? 11.078 5 0.117 1 97.06 32 ASP B C 1
ATOM 961 O O . ASP B 1 32 ? 10.609 4.102 0.816 1 97.06 32 ASP B O 1
ATOM 965 N N . CYS B 1 33 ? 11.648 4.812 -1.074 1 98.31 33 CYS B N 1
ATOM 966 C CA . CYS B 1 33 ? 11.906 3.473 -1.592 1 98.31 33 CYS B CA 1
ATOM 967 C C . CYS B 1 33 ? 12.938 2.746 -0.738 1 98.31 33 CYS B C 1
ATOM 969 O O . CYS B 1 33 ? 14.031 3.27 -0.497 1 98.31 33 CYS B O 1
ATOM 971 N N . PRO B 1 34 ? 12.648 1.569 -0.346 1 98 34 PRO B N 1
ATOM 972 C CA . PRO B 1 34 ? 13.586 0.829 0.501 1 98 34 PRO B CA 1
ATOM 973 C C . PRO B 1 34 ? 14.773 0.281 -0.279 1 98 34 PRO B C 1
ATOM 975 O O . PRO B 1 34 ? 15.734 -0.221 0.319 1 98 34 PRO B O 1
ATOM 978 N N . ILE B 1 35 ? 14.781 0.367 -1.474 1 98.19 35 ILE B N 1
ATOM 979 C CA . ILE B 1 35 ? 15.836 -0.201 -2.303 1 98.19 35 ILE B CA 1
ATOM 980 C C . ILE B 1 35 ? 16.859 0.879 -2.65 1 98.19 35 ILE B C 1
ATOM 982 O O . ILE B 1 35 ? 18.062 0.705 -2.422 1 98.19 35 ILE B O 1
ATOM 986 N N . CYS B 1 36 ? 16.422 2.012 -3.193 1 97.88 36 CYS B N 1
ATOM 987 C CA . CYS B 1 36 ? 17.344 3.051 -3.654 1 97.88 36 CYS B CA 1
ATOM 988 C C . CYS B 1 36 ? 17.391 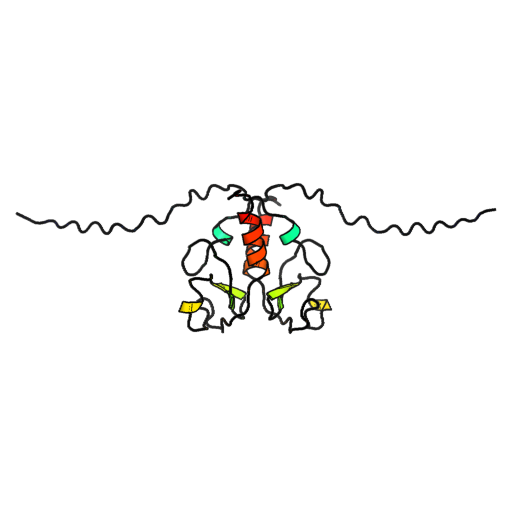4.207 -2.662 1 97.88 36 CYS B C 1
ATOM 990 O O . CYS B 1 36 ? 18.234 5.102 -2.791 1 97.88 36 CYS B O 1
ATOM 992 N N . TYR B 1 37 ? 16.438 4.301 -1.719 1 96.06 37 TYR B N 1
ATOM 993 C CA . TYR B 1 37 ? 16.391 5.262 -0.624 1 96.06 37 TYR B CA 1
ATOM 994 C C . TYR B 1 37 ? 15.992 6.645 -1.132 1 96.06 37 TYR B C 1
ATOM 996 O O . TYR B 1 37 ? 16.156 7.645 -0.426 1 96.06 37 TYR B O 1
ATOM 1004 N N . GLU B 1 38 ? 15.516 6.719 -2.338 1 96.75 38 GLU B N 1
ATOM 1005 C CA . GLU B 1 38 ? 14.898 7.934 -2.877 1 96.75 38 GLU B CA 1
ATOM 1006 C C . GLU B 1 38 ? 13.398 7.953 -2.619 1 96.75 38 GLU B C 1
ATOM 1008 O O . GLU B 1 38 ? 12.805 6.922 -2.295 1 96.75 38 GLU B O 1
ATOM 1013 N N . PRO B 1 39 ? 12.75 9.164 -2.729 1 95.62 39 PRO B N 1
ATOM 1014 C CA . PRO B 1 39 ? 11.289 9.18 -2.629 1 95.62 39 PRO B CA 1
ATOM 1015 C C . PRO B 1 39 ? 10.617 8.234 -3.621 1 95.62 39 PRO B C 1
ATOM 1017 O O . PRO B 1 39 ? 11.023 8.172 -4.785 1 95.62 39 PRO B O 1
ATOM 1020 N N . LEU B 1 40 ? 9.68 7.512 -3.09 1 97.38 40 LEU B N 1
ATOM 1021 C CA . LEU B 1 40 ? 8.938 6.605 -3.951 1 97.38 40 LEU B CA 1
ATOM 1022 C C . LEU B 1 40 ? 8.32 7.352 -5.129 1 97.38 40 LEU B C 1
ATOM 1024 O O . LEU B 1 40 ? 7.805 8.461 -4.965 1 97.38 40 LEU B O 1
ATOM 1028 N N . THR B 1 41 ? 8.453 6.73 -6.359 1 97.19 41 THR B N 1
ATOM 1029 C CA . THR B 1 41 ? 7.785 7.254 -7.547 1 97.19 41 THR B CA 1
ATOM 1030 C C . THR B 1 41 ? 6.844 6.211 -8.141 1 97.19 41 THR B C 1
ATOM 1032 O O . THR B 1 41 ? 7.164 5.02 -8.164 1 97.19 41 THR B O 1
ATOM 1035 N N . ILE B 1 42 ? 5.754 6.641 -8.531 1 97.62 42 ILE B N 1
ATOM 1036 C CA . ILE B 1 42 ? 4.746 5.762 -9.109 1 97.62 42 ILE B CA 1
ATOM 1037 C C . ILE B 1 42 ? 5.109 5.43 -10.555 1 97.62 42 ILE B C 1
ATOM 1039 O O . ILE B 1 42 ? 5.664 6.27 -11.266 1 97.62 42 ILE B O 1
ATOM 1043 N N . PRO B 1 43 ? 4.711 4.211 -10.992 1 98.5 43 PRO B N 1
ATOM 1044 C CA . PRO B 1 43 ? 3.988 3.143 -10.305 1 98.5 43 PRO B CA 1
ATOM 1045 C C . PRO B 1 43 ? 4.863 2.391 -9.305 1 98.5 43 PRO B C 1
ATOM 1047 O O . PRO B 1 43 ? 6.09 2.371 -9.438 1 98.5 43 PRO B O 1
ATOM 1050 N N . LEU B 1 44 ? 4.184 1.878 -8.242 1 98.81 44 LEU B N 1
ATOM 1051 C CA . LEU B 1 44 ? 4.828 1.024 -7.25 1 98.81 44 LEU B CA 1
ATOM 1052 C C . LEU B 1 44 ? 4.484 -0.442 -7.492 1 98.81 44 LEU B C 1
ATOM 1054 O O . LEU B 1 44 ? 3.338 -0.774 -7.801 1 98.81 44 LEU B O 1
ATOM 1058 N N . PHE B 1 45 ? 5.441 -1.27 -7.328 1 98.69 45 PHE B N 1
ATOM 1059 C CA . PHE B 1 45 ? 5.258 -2.705 -7.516 1 98.69 45 PHE B CA 1
ATOM 1060 C C . PHE B 1 45 ? 5.508 -3.457 -6.215 1 98.69 45 PHE B C 1
ATOM 1062 O O . PHE B 1 45 ? 6.363 -3.066 -5.418 1 98.69 45 PHE B O 1
ATOM 1069 N N . GLN B 1 46 ? 4.777 -4.527 -6.051 1 98.62 46 GLN B N 1
ATOM 1070 C CA . GLN B 1 46 ? 4.797 -5.25 -4.785 1 98.62 46 GLN B CA 1
ATOM 1071 C C . GLN B 1 46 ? 5.023 -6.742 -5.004 1 98.62 46 GLN B C 1
ATOM 1073 O O . GLN B 1 46 ? 4.422 -7.34 -5.902 1 98.62 46 GLN B O 1
ATOM 1078 N N . CYS B 1 47 ? 5.867 -7.289 -4.188 1 98.19 47 CYS B N 1
ATOM 1079 C CA . CYS B 1 47 ? 6.098 -8.727 -4.258 1 98.19 47 CYS B CA 1
ATOM 1080 C C . CYS B 1 47 ? 5.012 -9.492 -3.508 1 98.19 47 CYS B C 1
ATOM 1082 O O . CYS B 1 47 ? 4.148 -8.883 -2.871 1 98.19 47 CYS B O 1
ATOM 1084 N N . ASP B 1 48 ? 5.086 -10.766 -3.543 1 97.31 48 ASP B N 1
ATOM 1085 C CA . ASP B 1 48 ? 4.051 -11.625 -2.975 1 97.31 48 ASP B CA 1
ATOM 1086 C C . ASP B 1 48 ? 4.113 -11.617 -1.449 1 97.31 48 ASP B C 1
ATOM 1088 O O . ASP B 1 48 ? 3.188 -12.094 -0.784 1 97.31 48 ASP B O 1
ATOM 1092 N N . ASN B 1 49 ? 5.168 -11.062 -0.919 1 97.5 49 ASN B N 1
ATOM 1093 C CA . ASN B 1 49 ? 5.281 -10.961 0.531 1 97.5 49 ASN B CA 1
ATOM 1094 C C . ASN B 1 49 ? 4.996 -9.539 1.015 1 97.5 49 ASN B C 1
ATOM 1096 O O . ASN B 1 49 ? 5.141 -9.242 2.203 1 97.5 49 ASN B O 1
ATOM 1100 N N . GLY B 1 50 ? 4.727 -8.617 0.103 1 98.12 50 GLY B N 1
ATOM 1101 C CA . GLY B 1 50 ? 4.246 -7.305 0.5 1 98.12 50 GLY B CA 1
ATOM 1102 C C . GLY B 1 50 ? 5.309 -6.227 0.401 1 98.12 50 GLY B C 1
ATOM 1103 O O . GLY B 1 50 ? 5.027 -5.051 0.632 1 98.12 50 GLY B O 1
ATOM 1104 N N . HIS B 1 51 ? 6.539 -6.504 -0.064 1 98.5 51 HIS B N 1
ATOM 1105 C CA . HIS B 1 51 ? 7.582 -5.496 -0.206 1 98.5 51 HIS B CA 1
ATOM 1106 C C . HIS B 1 51 ? 7.402 -4.695 -1.492 1 98.5 51 HIS B C 1
ATOM 1108 O O . HIS B 1 51 ? 6.902 -5.219 -2.49 1 98.5 51 HIS B O 1
ATOM 1114 N N . VAL B 1 52 ? 7.875 -3.443 -1.428 1 98.75 52 VAL B N 1
ATOM 1115 C CA . VAL B 1 52 ? 7.582 -2.604 -2.586 1 98.75 52 VAL B CA 1
ATOM 1116 C C . VAL B 1 52 ? 8.883 -2.145 -3.234 1 98.75 52 VAL B C 1
ATOM 1118 O O . VAL B 1 52 ? 9.938 -2.135 -2.59 1 98.75 52 VAL B O 1
ATOM 1121 N N . ALA B 1 53 ? 8.789 -1.836 -4.469 1 98.69 53 ALA B N 1
ATOM 1122 C CA . ALA B 1 53 ? 9.82 -1.194 -5.277 1 98.69 53 ALA B CA 1
ATOM 1123 C C . ALA B 1 53 ? 9.25 -0.036 -6.09 1 98.69 53 ALA B C 1
ATOM 1125 O O . ALA B 1 53 ? 8.141 -0.133 -6.617 1 98.69 53 ALA B O 1
ATOM 1126 N N . CYS B 1 54 ? 10.023 0.995 -6.145 1 98.38 54 CYS B N 1
ATOM 1127 C CA . CYS B 1 54 ? 9.609 2.135 -6.953 1 98.38 54 CYS B CA 1
ATOM 1128 C C . CYS B 1 54 ? 9.797 1.848 -8.438 1 98.38 54 CYS B C 1
ATOM 1130 O O . CYS B 1 54 ? 10.352 0.812 -8.812 1 98.38 54 CYS B O 1
ATOM 1132 N N . ARG B 1 55 ? 9.297 2.809 -9.164 1 98.25 55 ARG B N 1
ATOM 1133 C CA . ARG B 1 55 ? 9.289 2.701 -10.625 1 98.25 55 ARG B CA 1
ATOM 1134 C C . ARG B 1 55 ? 10.703 2.514 -11.164 1 98.25 55 ARG B C 1
ATOM 1136 O O . ARG B 1 55 ? 10.898 1.816 -12.164 1 98.25 55 ARG B O 1
ATOM 1143 N N . PHE B 1 56 ? 11.719 3.033 -10.531 1 98.19 56 PHE B N 1
ATOM 1144 C CA . PHE B 1 56 ? 13.078 3.002 -11.039 1 98.19 56 PHE B CA 1
ATOM 1145 C C . PHE B 1 56 ? 13.789 1.718 -10.625 1 98.19 56 PHE B C 1
ATOM 1147 O O . PHE B 1 56 ? 14.594 1.175 -11.375 1 98.19 56 PHE B O 1
ATOM 1154 N N . CYS B 1 57 ? 13.492 1.214 -9.531 1 98.5 57 CYS B N 1
ATOM 1155 C CA . CYS B 1 57 ? 14.164 0.033 -9.008 1 98.5 57 CYS B CA 1
ATOM 1156 C C . CYS B 1 57 ? 13.555 -1.242 -9.578 1 98.5 57 CYS B C 1
ATOM 1158 O O . CYS B 1 57 ? 14.266 -2.219 -9.82 1 98.5 57 CYS B O 1
ATOM 1160 N N . TRP B 1 58 ? 12.281 -1.311 -9.844 1 98.62 58 TRP B N 1
ATOM 1161 C CA . TRP B 1 58 ? 11.539 -2.508 -10.227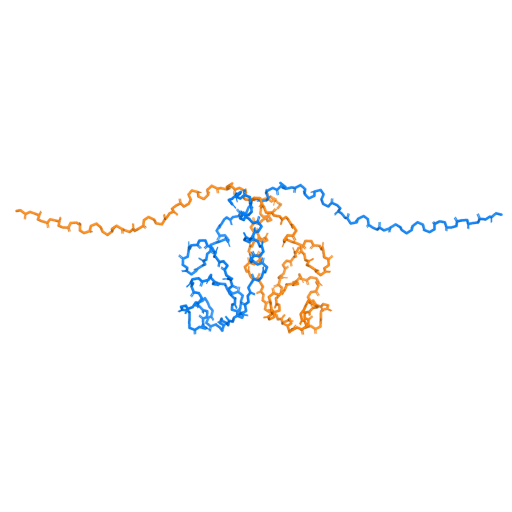 1 98.62 58 TRP B CA 1
ATOM 1162 C C . TRP B 1 58 ? 12.164 -3.158 -11.461 1 98.62 58 TRP B C 1
ATOM 1164 O O . TRP B 1 58 ? 12.398 -4.367 -11.477 1 98.62 58 TRP B O 1
ATOM 1174 N N . PRO B 1 59 ? 12.484 -2.371 -12.531 1 98.31 59 PRO B N 1
ATOM 1175 C CA . PRO B 1 59 ? 13.039 -3.008 -13.734 1 98.31 59 PRO B CA 1
ATOM 1176 C C . PRO B 1 59 ? 14.398 -3.65 -13.492 1 98.31 59 PRO B C 1
ATOM 1178 O O . PRO B 1 59 ? 14.852 -4.48 -14.289 1 98.31 59 PRO B O 1
ATOM 1181 N N . LYS B 1 60 ? 15.039 -3.369 -12.422 1 98.06 60 LYS B N 1
ATOM 1182 C CA . LYS B 1 60 ? 16.391 -3.84 -12.148 1 98.06 60 LYS B CA 1
ATOM 1183 C C . LYS B 1 60 ? 16.375 -5.1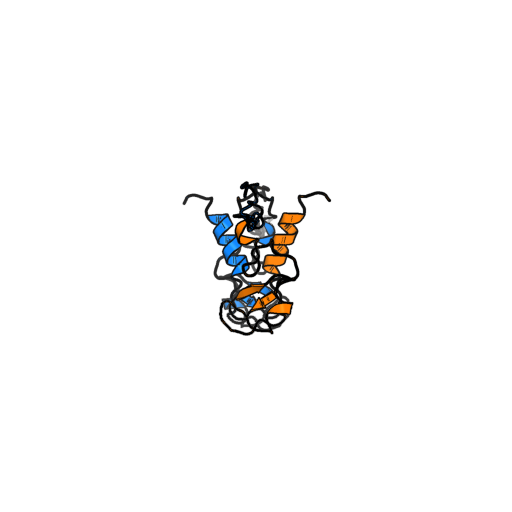17 -11.312 1 98.06 60 LYS B C 1
ATOM 1185 O O . LYS B 1 60 ? 17.422 -5.746 -11.109 1 98.06 60 LYS B O 1
ATOM 1190 N N . LEU B 1 61 ? 15.281 -5.594 -10.773 1 97.62 61 LEU B N 1
ATOM 1191 C CA . LEU B 1 61 ? 15.18 -6.633 -9.758 1 97.62 61 LEU B CA 1
ATOM 1192 C C . LEU B 1 61 ? 15.172 -8.016 -10.391 1 97.62 61 LEU B C 1
ATOM 1194 O O . LEU B 1 61 ? 15.43 -9.016 -9.719 1 97.62 61 LEU B O 1
ATOM 1198 N N . GLY B 1 62 ? 14.953 -8.18 -11.617 1 94.69 62 GLY B N 1
ATOM 1199 C CA . GLY B 1 62 ? 14.898 -9.492 -12.25 1 94.69 62 GLY B CA 1
ATOM 1200 C C . GLY B 1 62 ? 13.75 -10.344 -11.75 1 94.69 62 GLY B C 1
ATOM 1201 O O . GLY B 1 62 ? 13.906 -11.547 -11.547 1 94.69 62 GLY B O 1
ATOM 1202 N N . LYS B 1 63 ? 12.641 -9.711 -11.32 1 95.69 63 LYS B N 1
ATOM 1203 C CA . LYS B 1 63 ? 11.391 -10.359 -10.93 1 95.69 63 LYS B CA 1
ATOM 1204 C C . LYS B 1 63 ? 11.508 -10.984 -9.539 1 95.69 63 LYS B C 1
ATOM 1206 O O . LYS B 1 63 ? 10.656 -11.781 -9.141 1 95.69 63 LYS B O 1
ATOM 1211 N N . LYS B 1 64 ? 12.578 -10.695 -8.883 1 98.06 64 LYS B N 1
ATOM 1212 C CA . LYS B 1 64 ? 12.766 -11.219 -7.531 1 98.06 64 LYS B CA 1
ATOM 1213 C C . LYS B 1 64 ? 12.945 -10.094 -6.52 1 98.06 64 LYS B C 1
ATOM 1215 O O . LYS B 1 64 ? 13.711 -9.156 -6.75 1 98.06 64 LYS B O 1
ATOM 1220 N N . CYS B 1 65 ? 12.172 -10.164 -5.48 1 98.38 65 CYS B N 1
ATOM 1221 C CA . CYS B 1 65 ? 12.266 -9.172 -4.414 1 98.38 65 CYS B CA 1
ATOM 1222 C C . CYS B 1 65 ? 13.555 -9.344 -3.623 1 98.38 65 CYS B C 1
ATOM 1224 O O . CYS B 1 65 ? 13.828 -10.422 -3.092 1 98.38 65 CYS B O 1
ATOM 1226 N N . PRO B 1 66 ? 14.367 -8.328 -3.496 1 97.94 66 PRO B N 1
ATOM 1227 C CA . PRO B 1 66 ? 15.625 -8.461 -2.766 1 97.94 66 PRO B CA 1
ATOM 1228 C C . PRO B 1 66 ? 15.422 -8.633 -1.263 1 97.94 66 PRO B C 1
ATOM 1230 O O . PRO B 1 66 ? 16.312 -9.148 -0.572 1 97.94 66 PRO B O 1
ATOM 1233 N N . ALA B 1 67 ? 14.203 -8.266 -0.756 1 98 67 ALA B N 1
ATOM 1234 C CA . ALA B 1 67 ? 13.977 -8.297 0.686 1 98 67 ALA B CA 1
ATOM 1235 C C . ALA B 1 67 ? 13.578 -9.695 1.144 1 98 67 ALA B C 1
ATOM 1237 O O . ALA B 1 67 ? 13.867 -10.094 2.275 1 98 67 ALA B O 1
ATOM 1238 N N . CYS B 1 68 ? 12.969 -10.562 0.275 1 97.94 68 CYS B N 1
ATOM 1239 C CA . CYS B 1 68 ? 12.398 -11.82 0.74 1 97.94 68 CYS B CA 1
ATOM 1240 C C . CYS B 1 68 ? 12.641 -12.938 -0.274 1 97.94 68 CYS B C 1
ATOM 1242 O O . CYS B 1 68 ? 12.297 -14.094 -0.024 1 97.94 68 CYS B O 1
ATOM 1244 N N . VAL B 1 69 ? 13.023 -12.609 -1.459 1 98.12 69 VAL B N 1
ATOM 1245 C CA . VAL B 1 69 ? 13.438 -13.5 -2.537 1 98.12 69 VAL B CA 1
ATOM 1246 C C . VAL B 1 69 ? 12.211 -14.086 -3.223 1 98.12 69 VAL B C 1
ATOM 1248 O O . VAL B 1 69 ? 12.328 -14.945 -4.102 1 98.12 69 VAL B O 1
ATOM 1251 N N . LEU B 1 70 ? 11.008 -13.688 -2.949 1 97.81 70 LEU B N 1
ATOM 1252 C CA . LEU B 1 70 ? 9.781 -14.109 -3.617 1 97.81 70 LEU B CA 1
ATOM 1253 C C . LEU B 1 70 ? 9.539 -13.297 -4.883 1 97.81 70 LEU B C 1
ATOM 1255 O O . LEU B 1 70 ? 10.156 -12.242 -5.074 1 97.81 70 LEU B O 1
ATOM 1259 N N . PRO B 1 71 ? 8.648 -13.773 -5.746 1 97.31 71 PRO B N 1
ATOM 1260 C CA . PRO B 1 71 ? 8.391 -13.062 -7 1 97.31 71 PRO B CA 1
ATOM 1261 C C . PRO B 1 71 ? 7.832 -11.664 -6.777 1 97.31 71 PRO B C 1
ATOM 1263 O O . PRO B 1 71 ? 6.953 -11.469 -5.934 1 97.31 71 PRO B O 1
ATOM 1266 N N . ILE B 1 72 ? 8.57 -10.75 -7.41 1 97.19 72 ILE B N 1
ATOM 1267 C CA . ILE B 1 72 ? 7.992 -9.422 -7.562 1 97.19 72 ILE B CA 1
ATOM 1268 C C . ILE B 1 72 ? 7.504 -9.234 -9 1 97.19 72 ILE B C 1
ATOM 1270 O O . ILE B 1 72 ? 8.312 -9.102 -9.922 1 97.19 72 ILE B O 1
ATOM 1274 N N . GLY B 1 73 ? 6.305 -9.625 -9.305 1 94.38 73 GLY B N 1
ATOM 1275 C CA . GLY B 1 73 ? 5.695 -9.469 -10.617 1 94.38 73 GLY B CA 1
ATOM 1276 C C . GLY B 1 73 ? 5.281 -8.039 -10.906 1 94.38 73 GLY B C 1
ATOM 1277 O O . GLY B 1 73 ? 6.027 -7.098 -10.625 1 94.38 73 GLY B O 1
ATOM 1278 N N . ASN B 1 74 ? 4.195 -7.914 -11.609 1 95.69 74 ASN B N 1
ATOM 1279 C CA . ASN B 1 74 ? 3.693 -6.605 -12.016 1 95.69 74 ASN B CA 1
ATOM 1280 C C . ASN B 1 74 ? 2.52 -6.16 -11.148 1 95.69 74 ASN B C 1
ATOM 1282 O O . ASN B 1 74 ? 1.741 -5.293 -11.547 1 95.69 74 ASN B O 1
ATOM 1286 N N . LYS B 1 75 ? 2.367 -6.723 -9.992 1 97.12 75 LYS B N 1
ATOM 1287 C CA . LYS B 1 75 ? 1.307 -6.297 -9.086 1 97.12 75 LYS B CA 1
ATOM 1288 C C . LYS B 1 75 ? 1.585 -4.902 -8.531 1 97.12 75 LYS B C 1
ATOM 1290 O O . LYS B 1 75 ? 2.682 -4.633 -8.039 1 97.12 75 LYS B O 1
ATOM 1295 N N . ARG B 1 76 ? 0.61 -4.094 -8.641 1 98 76 ARG B N 1
ATOM 1296 C CA . ARG B 1 76 ? 0.772 -2.707 -8.219 1 98 76 ARG B CA 1
ATOM 1297 C C . ARG B 1 76 ? 0.38 -2.537 -6.75 1 98 76 ARG B C 1
ATOM 1299 O O . ARG B 1 76 ? -0.469 -3.271 -6.242 1 98 76 ARG B O 1
ATOM 1306 N N . CYS B 1 77 ? 0.963 -1.6 -6.055 1 98.56 77 CYS B N 1
ATOM 1307 C CA . CYS B 1 77 ? 0.573 -1.187 -4.711 1 98.56 77 CYS B CA 1
ATOM 1308 C C . CYS B 1 77 ? -0.28 0.076 -4.758 1 98.56 77 CYS B C 1
ATOM 1310 O O . CYS B 1 77 ? 0.174 1.151 -4.359 1 98.56 77 CYS B O 1
ATOM 1312 N N . ILE B 1 78 ? -1.475 -0.084 -5.207 1 98.56 78 ILE B N 1
ATOM 1313 C CA . ILE B 1 78 ? -2.383 1.015 -5.52 1 98.56 78 ILE B CA 1
ATOM 1314 C C . ILE B 1 78 ? -2.639 1.846 -4.266 1 98.56 78 ILE B C 1
ATOM 1316 O O . ILE B 1 78 ? -2.695 3.076 -4.328 1 98.56 78 ILE B O 1
ATOM 1320 N N . ALA B 1 79 ? -2.791 1.117 -3.15 1 98.44 79 ALA B N 1
ATOM 1321 C CA . ALA B 1 79 ? -3.066 1.829 -1.905 1 98.44 79 ALA B CA 1
ATOM 1322 C C . ALA B 1 79 ? -1.959 2.832 -1.59 1 98.44 79 ALA B C 1
ATOM 1324 O O . ALA B 1 79 ? -2.234 4 -1.311 1 98.44 79 ALA B O 1
ATOM 1325 N N . MET B 1 80 ? -0.729 2.43 -1.714 1 98.06 80 MET B N 1
ATOM 1326 C CA . MET B 1 80 ? 0.401 3.311 -1.438 1 98.06 80 MET B CA 1
ATOM 1327 C C . MET B 1 80 ? 0.51 4.402 -2.498 1 98.06 80 MET B C 1
ATOM 1329 O O . MET B 1 80 ? 0.868 5.539 -2.188 1 98.06 80 MET B O 1
ATOM 1333 N N . GLU B 1 81 ? 0.206 4.086 -3.701 1 97.81 81 GLU B N 1
ATOM 1334 C CA . GLU B 1 81 ? 0.192 5.098 -4.754 1 97.81 81 GLU B CA 1
ATOM 1335 C C . GLU B 1 81 ? -0.803 6.211 -4.438 1 97.81 81 GLU B C 1
ATOM 1337 O O . GLU B 1 81 ? -0.539 7.383 -4.715 1 97.81 81 GLU B O 1
ATOM 1342 N N . SER B 1 82 ? -1.923 5.836 -3.898 1 96.56 82 SER B N 1
ATOM 1343 C CA . SER B 1 82 ? -2.924 6.832 -3.529 1 96.56 82 SER B CA 1
ATOM 1344 C C . SER B 1 82 ? -2.398 7.77 -2.449 1 96.56 82 SER B C 1
ATOM 1346 O O . SER B 1 82 ? -2.703 8.961 -2.455 1 96.56 82 SER B O 1
ATOM 1348 N N . VAL B 1 83 ? -1.71 7.188 -1.527 1 94.88 83 VAL B N 1
ATOM 1349 C CA . VAL B 1 83 ? -1.087 8 -0.486 1 94.88 83 VAL B CA 1
ATOM 1350 C C . VAL B 1 83 ? -0.142 9.016 -1.12 1 94.88 83 VAL B C 1
ATOM 1352 O O . VAL B 1 83 ? -0.199 10.211 -0.802 1 94.88 83 VAL B O 1
ATOM 1355 N N . LEU B 1 84 ? 0.699 8.586 -2.025 1 94.31 84 LEU B N 1
ATOM 1356 C CA . LEU B 1 84 ? 1.674 9.453 -2.678 1 94.31 84 LEU B CA 1
ATOM 1357 C C . LEU B 1 84 ? 0.977 10.57 -3.455 1 94.31 84 LEU B C 1
ATOM 1359 O O . LEU B 1 84 ? 1.406 11.727 -3.412 1 94.31 84 LEU B O 1
ATOM 1363 N N . LYS B 1 85 ? -0.071 10.281 -4.109 1 92.88 85 LYS B N 1
ATOM 1364 C CA . LYS B 1 85 ? -0.824 11.266 -4.879 1 92.88 85 LYS B CA 1
ATOM 1365 C C . LYS B 1 85 ? -1.455 12.312 -3.967 1 92.88 85 LYS B C 1
ATOM 1367 O O . LYS B 1 85 ? -1.5 13.492 -4.309 1 92.88 85 LYS B O 1
ATOM 1372 N N . SER B 1 86 ? -1.978 11.812 -2.873 1 89.69 86 SER B N 1
ATOM 1373 C CA . SER B 1 86 ? -2.645 12.703 -1.931 1 89.69 86 SER B CA 1
ATOM 1374 C C . SER B 1 86 ? -1.646 13.625 -1.237 1 89.69 86 SER B C 1
ATOM 1376 O O . SER B 1 86 ? -1.995 14.734 -0.83 1 89.69 86 SER B O 1
ATOM 1378 N N . SER B 1 87 ? -0.447 13.18 -1.119 1 84.06 87 SER B N 1
ATOM 1379 C CA . SER B 1 87 ? 0.576 13.945 -0.416 1 84.06 87 SER B CA 1
ATOM 1380 C C . SER B 1 87 ? 1.221 14.984 -1.333 1 84.06 87 SER B C 1
ATOM 1382 O O . SER B 1 87 ? 1.742 15.992 -0.865 1 84.06 87 SER B O 1
ATOM 1384 N N . ALA B 1 88 ? 1.323 14.695 -2.664 1 74.38 88 ALA B N 1
ATOM 1385 C CA . ALA B 1 88 ? 1.95 15.586 -3.641 1 74.38 88 ALA B CA 1
ATOM 1386 C C . ALA B 1 88 ? 1.059 16.781 -3.943 1 74.38 88 ALA B C 1
ATOM 1388 O O . ALA B 1 88 ? 1.544 17.828 -4.379 1 74.38 88 ALA B O 1
ATOM 1389 N N . GLY B 1 89 ? -0.285 16.656 -4.02 1 59.97 89 GLY B N 1
ATOM 1390 C CA . GLY B 1 89 ? -1.183 17.734 -4.406 1 59.97 89 GLY B CA 1
ATOM 1391 C C . GLY B 1 89 ? -0.935 19.016 -3.643 1 59.97 89 GLY B C 1
ATOM 1392 O O . GLY B 1 89 ? -1.371 20.094 -4.066 1 59.97 89 GLY B O 1
ATOM 1393 N N . VAL B 1 90 ? -0.498 19.016 -2.514 1 49.19 90 VAL B N 1
ATOM 1394 C CA . VAL B 1 90 ? -0.414 20.328 -1.858 1 49.19 90 VAL B CA 1
ATOM 1395 C C . VAL B 1 90 ? 0.642 21.188 -2.549 1 49.19 90 VAL B C 1
ATOM 1397 O O . VAL B 1 90 ? 0.785 22.359 -2.24 1 49.19 90 VAL B O 1
ATOM 1400 N N . TRP B 1 91 ? 1.601 20.516 -3.172 1 46.84 91 TRP B N 1
ATOM 1401 C CA . TRP B 1 91 ? 2.521 21.453 -3.809 1 46.84 91 TRP B CA 1
ATOM 1402 C C . TRP B 1 91 ? 2.033 21.828 -5.203 1 46.84 91 TRP B C 1
ATOM 1404 O O . TRP B 1 91 ? 1.624 20.969 -5.98 1 46.84 91 TRP B O 1
ATOM 1414 N N . GLY B 1 92 ? 0.999 22.797 -5.332 1 40.75 92 GLY B N 1
ATOM 1415 C CA . GLY B 1 92 ? 0.493 23.641 -6.402 1 40.75 92 GLY B CA 1
ATOM 1416 C C . GLY B 1 92 ? 1.285 23.5 -7.691 1 40.75 92 GLY B C 1
ATOM 1417 O O . GLY B 1 92 ? 1.157 24.328 -8.594 1 40.75 92 GLY B O 1
ATOM 1418 N N . VAL B 1 93 ? 2.273 22.641 -8.055 1 34.53 93 VAL B N 1
ATOM 1419 C CA . VAL B 1 93 ? 2.709 22.969 -9.414 1 34.53 93 VAL B CA 1
ATOM 1420 C C . VAL B 1 93 ? 1.716 22.391 -10.422 1 34.53 93 VAL B C 1
ATOM 1422 O O . VAL B 1 93 ? 1.091 21.359 -10.172 1 34.53 93 VAL B O 1
#

Radius of gyration: 21.97 Å; Cα contacts (8 Å, |Δi|>4): 269; chains: 2; bounding box: 114×39×38 Å

pLDDT: mean 78.36, std 26.39, range [30.89, 98.81]

Secondary structure (DSSP, 8-state):
---------------------------GGGGB-TTT-SBP-SSPEE-TTS-EE-TTTGGGSTTB-TTT-SB--S-B-HHHHHHHHHHHTTS--/---------------------------GGGGB-TTT-SBP-SSPEE-TTS-EE-TTTGGGSTTB-TTT-SB--S-B-HHHHHHHHHHHTTS--

Sequence (186 aa):
MKRSSEDGNTQSPKRQRTRSETGTLLDLDVLDCPICYEPLTIPLFQCDNGHVACRFCWPKLGKKCPACVLPIGNKRCIAMESVLKSSAGVWGVMKRSSEDGNTQSPKRQRTRSETGTLLDLDVLDCPICYEPLTIPLFQCDNGHVACRFCWPKLGKKCPACVLPIGNKRCIAMESVLKSSAGVWGV

Foldseek 3Di:
DPPPVPPPPPPPPPPVPPVPPPVDDDDCQVQAQPPPRHGADPFWWAFPVGHIGHPVCVVVQPQADPVPRGGTDRHTPVVSVVVVVVVCVVVPD/DCPPVPPPPPPPPPPVPPPPPPVPDDDCQVQAQPPPRHGADPFWWAFPVGHIGHPVCVVVQPQADPVPRGGTDRHTPVVSVVVVVVVPVVPPD